Protein AF-A0A7Y1UE00-F1 (afdb_monomer_lite)

Foldseek 3Di:
DDDDPPDLQQLDAQLNVLQVVLCVQQNALAEGAAAFFFALVLFDPAQAAAPEAELPAQQAAPPVPPPPDDRGPDAQPCQVVVLVSLSRYQEYEDEADLAGRDVVVLSNLSSLHQYPYPPLVVAFPSFPSRAPSVLSVVLCVVCVVVVVDPDDDPVNDPVVVSRVSSRVSSVSSSQGRHLQNSLCSVCSSLVRNVWQAEEEEEDDPADDRSSLSPVLNVCVVNPLNYAYAPDPLFQALPDDSVVCCPGPPRVHRRGHPDYDDDHDNPPVLVCLQVVVGQAYEQEQCQLHGPCLVSNQVRDAQSRYEYEHRGSDAEDALQPPPPPDDPRPPRGDRDHHCNCPRSYRYYYNGYHPVHSVSSSVVVVVD

pLDDT: mean 85.4, std 16.92, range [26.95, 98.69]

Structure (mmCIF, N/CA/C/O backbone):
data_AF-A0A7Y1UE00-F1
#
_entry.id   AF-A0A7Y1UE00-F1
#
loop_
_atom_site.group_PDB
_atom_site.id
_atom_site.type_symbol
_atom_site.label_atom_id
_atom_site.label_alt_id
_atom_site.label_comp_id
_atom_site.label_asym_id
_atom_site.label_entity_id
_atom_site.label_seq_id
_atom_site.pdbx_PDB_ins_code
_atom_site.Cartn_x
_atom_site.Cartn_y
_atom_site.Cartn_z
_atom_site.occupancy
_atom_site.B_iso_or_equiv
_atom_site.auth_seq_id
_atom_site.auth_comp_id
_atom_site.auth_asym_id
_atom_site.auth_atom_id
_atom_site.pdbx_PDB_model_num
ATOM 1 N N . MET A 1 1 ? 17.204 -31.439 23.631 1.00 34.78 1 MET A N 1
ATOM 2 C CA . MET A 1 1 ? 17.170 -30.656 22.379 1.00 34.78 1 MET A CA 1
ATOM 3 C C . MET A 1 1 ? 15.890 -29.843 22.403 1.00 34.78 1 MET A C 1
ATOM 5 O O . MET A 1 1 ? 14.839 -30.316 22.003 1.00 34.78 1 MET A O 1
ATOM 9 N N . THR A 1 2 ? 15.954 -28.703 23.077 1.00 26.95 2 THR A N 1
ATOM 10 C CA . THR A 1 2 ? 14.817 -27.821 23.333 1.00 26.95 2 THR A CA 1
ATOM 11 C C . THR A 1 2 ? 14.526 -27.009 22.083 1.00 26.95 2 THR A C 1
ATOM 13 O O . THR A 1 2 ? 15.401 -26.287 21.609 1.00 26.95 2 THR A O 1
ATOM 16 N N . GLU A 1 3 ? 13.313 -27.166 21.556 1.00 29.73 3 GLU A N 1
ATOM 17 C CA . GLU A 1 3 ? 12.733 -26.302 20.534 1.00 29.73 3 GLU A CA 1
ATOM 18 C C . GLU A 1 3 ? 12.886 -24.837 20.939 1.00 29.73 3 GLU A C 1
ATOM 20 O O . GLU A 1 3 ? 12.359 -24.385 21.960 1.00 29.73 3 GLU A O 1
ATOM 25 N N . ASP A 1 4 ? 13.619 -24.107 20.108 1.00 28.33 4 ASP A N 1
ATOM 26 C CA . ASP A 1 4 ? 13.641 -22.658 20.085 1.00 28.33 4 ASP A CA 1
ATOM 27 C C . ASP A 1 4 ? 12.221 -22.158 19.779 1.00 28.33 4 ASP A C 1
ATOM 29 O O . ASP A 1 4 ? 11.744 -22.176 18.637 1.00 28.33 4 ASP A O 1
ATOM 33 N N . ARG A 1 5 ? 11.510 -21.770 20.844 1.00 28.72 5 ARG A N 1
ATOM 34 C CA . ARG A 1 5 ? 10.272 -20.994 20.793 1.00 28.72 5 ARG A CA 1
ATOM 35 C C . ARG A 1 5 ? 10.611 -19.626 20.204 1.00 28.72 5 ARG A C 1
ATOM 37 O O . ARG A 1 5 ? 10.787 -18.654 20.936 1.00 28.72 5 ARG A O 1
ATOM 44 N N . ARG A 1 6 ? 10.701 -19.569 18.874 1.00 35.28 6 ARG A N 1
ATOM 45 C CA . ARG A 1 6 ? 10.911 -18.342 18.105 1.00 35.28 6 ARG A CA 1
ATOM 46 C C . ARG A 1 6 ? 9.939 -17.260 18.576 1.00 35.28 6 ARG A C 1
ATOM 48 O O . ARG A 1 6 ? 8.722 -17.418 18.511 1.00 35.28 6 ARG A O 1
ATOM 55 N N . ASN A 1 7 ? 10.523 -16.172 19.063 1.00 32.88 7 ASN A N 1
ATOM 56 C CA . ASN A 1 7 ? 9.870 -14.933 19.453 1.00 32.88 7 ASN A CA 1
ATOM 57 C C . ASN A 1 7 ? 8.908 -14.444 18.337 1.00 32.88 7 ASN A C 1
ATOM 59 O O . ASN A 1 7 ? 9.383 -14.102 17.253 1.00 32.88 7 ASN A O 1
ATOM 63 N N . PRO A 1 8 ? 7.581 -14.381 18.560 1.00 31.61 8 PRO A N 1
ATOM 64 C CA . PRO A 1 8 ? 6.616 -13.957 17.543 1.00 31.61 8 PRO A CA 1
ATOM 65 C C . PRO A 1 8 ? 6.621 -12.446 17.237 1.00 31.61 8 PRO A C 1
ATOM 67 O O . PRO A 1 8 ? 5.800 -11.995 16.443 1.00 31.61 8 PRO A O 1
ATOM 70 N N . ALA A 1 9 ? 7.502 -11.652 17.858 1.00 41.25 9 ALA A N 1
ATOM 71 C CA . ALA A 1 9 ? 7.454 -10.188 17.808 1.00 41.25 9 ALA A CA 1
ATOM 72 C C . ALA A 1 9 ? 8.606 -9.515 17.032 1.00 41.25 9 ALA A C 1
ATOM 74 O O . ALA A 1 9 ? 8.795 -8.306 17.158 1.00 41.25 9 ALA A O 1
ATOM 75 N N . ALA A 1 10 ? 9.383 -10.248 16.227 1.00 54.88 10 ALA A N 1
ATOM 76 C CA . ALA A 1 10 ? 10.289 -9.599 15.279 1.00 54.88 10 ALA A CA 1
ATOM 77 C C . ALA A 1 10 ? 9.466 -9.088 14.092 1.00 54.88 10 ALA A C 1
ATOM 79 O O . ALA A 1 10 ? 8.896 -9.888 13.354 1.00 54.88 10 ALA A O 1
ATOM 80 N N . ILE A 1 11 ? 9.382 -7.766 13.928 1.00 59.41 11 ILE A N 1
ATOM 81 C CA . ILE A 1 11 ? 8.716 -7.128 12.788 1.00 59.41 11 ILE A CA 1
ATOM 82 C C . ILE A 1 11 ? 9.420 -7.605 11.514 1.00 59.41 11 ILE A C 1
ATOM 84 O O . ILE A 1 11 ? 10.584 -7.256 11.306 1.00 59.41 11 ILE A O 1
ATOM 88 N N . PRO A 1 12 ? 8.773 -8.434 10.678 1.00 58.88 12 PRO A N 1
ATOM 89 C CA . PRO A 1 12 ? 9.449 -9.012 9.537 1.00 58.88 12 PRO A CA 1
ATOM 90 C C . PRO A 1 12 ? 9.475 -7.993 8.399 1.00 58.88 12 PRO A C 1
ATOM 92 O O . PRO A 1 12 ? 8.434 -7.473 7.995 1.00 58.88 12 PRO A O 1
ATOM 95 N N . GLY A 1 13 ? 10.661 -7.755 7.845 1.00 72.88 13 GLY A N 1
ATOM 96 C CA . GLY A 1 13 ? 10.813 -7.097 6.552 1.00 72.88 13 GLY A CA 1
ATOM 97 C C . GLY A 1 13 ? 11.479 -5.716 6.578 1.00 72.88 13 GLY A C 1
ATOM 98 O O . GLY A 1 13 ? 11.987 -5.270 7.606 1.00 72.88 13 GLY A O 1
ATOM 99 N N . PRO A 1 14 ? 11.499 -5.043 5.419 1.00 81.88 14 PRO A N 1
ATOM 100 C CA . PRO A 1 14 ? 12.313 -3.850 5.161 1.00 81.88 14 PRO A CA 1
ATOM 101 C C . PRO A 1 14 ? 11.974 -2.639 6.037 1.00 81.88 14 PRO A C 1
ATOM 103 O O . PRO A 1 14 ? 12.835 -1.806 6.296 1.00 81.88 14 PRO A O 1
ATOM 106 N N . ALA A 1 15 ? 10.757 -2.577 6.583 1.00 89.00 15 ALA A N 1
ATOM 107 C CA . ALA A 1 15 ? 10.340 -1.490 7.461 1.00 89.00 15 ALA A CA 1
ATOM 108 C C . ALA A 1 15 ? 10.891 -1.589 8.899 1.00 89.00 15 ALA A C 1
ATOM 110 O O . ALA A 1 15 ? 10.632 -0.692 9.696 1.00 89.00 15 ALA A O 1
ATOM 111 N N . ALA A 1 16 ? 11.621 -2.647 9.272 1.00 90.06 16 ALA A N 1
ATOM 112 C CA . ALA A 1 16 ? 12.060 -2.863 10.655 1.00 90.06 16 ALA A CA 1
ATOM 113 C C . ALA A 1 16 ? 12.907 -1.703 11.215 1.00 90.06 16 ALA A C 1
ATOM 115 O O . ALA A 1 16 ? 12.646 -1.241 12.326 1.00 90.06 16 ALA A O 1
ATOM 116 N N . ALA A 1 17 ? 13.864 -1.189 10.432 1.00 89.88 17 ALA A N 1
ATOM 117 C CA . ALA A 1 17 ? 14.681 -0.038 10.825 1.00 89.88 17 ALA A CA 1
ATOM 118 C C . ALA A 1 17 ? 13.824 1.225 11.007 1.00 89.88 17 ALA A C 1
ATOM 120 O O . ALA A 1 17 ? 13.941 1.917 12.018 1.00 89.88 17 ALA A O 1
ATOM 121 N N . ALA A 1 18 ? 12.892 1.458 10.075 1.00 92.12 18 ALA A N 1
ATOM 122 C CA . ALA A 1 18 ? 11.954 2.569 10.153 1.00 92.12 18 ALA A CA 1
ATOM 123 C C . ALA A 1 18 ? 11.101 2.504 11.436 1.00 92.12 18 ALA A C 1
ATOM 125 O O . ALA A 1 18 ? 10.899 3.492 12.136 1.00 92.12 18 ALA A O 1
ATOM 126 N N . VAL A 1 19 ? 10.612 1.313 11.782 1.00 93.88 19 VAL A N 1
ATOM 127 C CA . VAL A 1 19 ? 9.820 1.126 12.998 1.00 93.88 19 VAL A CA 1
ATOM 128 C C . VAL A 1 19 ? 10.650 1.355 14.257 1.00 93.88 19 VAL A C 1
ATOM 130 O O . VAL A 1 19 ? 10.162 2.003 15.180 1.00 93.88 19 VAL A O 1
ATOM 133 N N . ALA A 1 20 ? 11.882 0.844 14.303 1.00 92.56 20 ALA A N 1
ATOM 134 C CA . ALA A 1 20 ? 12.759 1.013 15.457 1.00 92.56 20 ALA A CA 1
ATOM 135 C C . ALA A 1 20 ? 13.022 2.499 15.747 1.00 92.56 20 ALA A C 1
ATOM 137 O O . ALA A 1 20 ? 12.813 2.938 16.876 1.00 92.56 20 ALA A O 1
ATOM 138 N N . GLY A 1 21 ? 13.375 3.286 14.727 1.00 93.69 21 GLY A N 1
ATOM 139 C CA . GLY A 1 21 ? 13.643 4.713 14.917 1.00 93.69 21 GLY A CA 1
ATOM 140 C C . GLY A 1 21 ? 12.395 5.549 15.231 1.00 93.69 21 GLY A C 1
ATOM 141 O O . GLY A 1 21 ? 12.447 6.445 16.074 1.00 93.69 21 GLY A O 1
ATOM 142 N N . ILE A 1 22 ? 11.226 5.213 14.666 1.00 94.69 22 ILE A N 1
ATOM 143 C CA . ILE A 1 22 ? 9.958 5.841 15.089 1.00 94.69 22 ILE A CA 1
ATOM 144 C C . ILE A 1 22 ? 9.656 5.510 16.558 1.00 94.69 22 ILE A C 1
ATOM 146 O O . ILE A 1 22 ? 9.230 6.387 17.314 1.00 94.69 22 ILE A O 1
ATOM 150 N N . ALA A 1 23 ? 9.862 4.257 16.974 1.00 93.88 23 ALA A N 1
ATOM 151 C CA . ALA A 1 23 ? 9.603 3.811 18.339 1.00 93.88 23 ALA A CA 1
ATOM 152 C C . ALA A 1 23 ? 10.562 4.442 19.358 1.00 93.88 23 ALA A C 1
ATOM 154 O O . ALA A 1 23 ? 10.135 4.728 20.474 1.00 93.88 23 ALA A O 1
ATOM 155 N N . GLU A 1 24 ? 11.816 4.700 18.986 1.00 94.12 24 GLU A N 1
ATOM 156 C CA . GLU A 1 24 ? 12.778 5.425 19.823 1.00 94.12 24 GLU A CA 1
ATOM 157 C C . GLU A 1 24 ? 12.285 6.84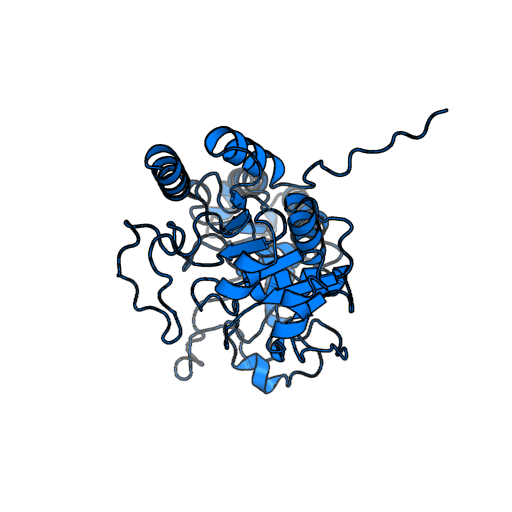2 20.146 1.00 94.12 24 GLU A C 1
ATOM 159 O O . GLU A 1 24 ? 12.358 7.288 21.289 1.00 94.12 24 GLU A O 1
ATOM 164 N N . ARG A 1 25 ? 11.697 7.525 19.159 1.00 92.94 25 ARG A N 1
ATOM 165 C CA . ARG A 1 25 ? 11.206 8.900 19.319 1.00 92.94 25 ARG A CA 1
ATOM 166 C C . ARG A 1 25 ? 9.847 8.998 19.996 1.00 92.94 25 ARG A C 1
ATOM 168 O O . ARG A 1 25 ? 9.631 9.844 20.860 1.00 92.94 25 ARG A O 1
ATOM 175 N N . LEU A 1 26 ? 8.897 8.167 19.572 1.00 91.62 26 LEU A N 1
ATOM 176 C CA . LEU A 1 26 ? 7.498 8.281 19.992 1.00 91.62 26 LEU A CA 1
ATOM 177 C C . LEU A 1 26 ? 7.106 7.285 21.081 1.00 91.62 26 LEU A C 1
ATOM 179 O O . LEU A 1 26 ? 6.020 7.419 21.645 1.00 91.62 26 LEU A O 1
ATOM 183 N N . GLY A 1 27 ? 7.949 6.300 21.379 1.00 90.81 27 GLY A N 1
ATOM 184 C CA . GLY A 1 27 ? 7.607 5.111 22.151 1.00 90.81 27 GLY A CA 1
ATOM 185 C C . GLY A 1 27 ? 7.009 3.992 21.279 1.00 90.81 27 GLY A C 1
ATOM 186 O O . GLY A 1 27 ? 6.440 4.250 20.211 1.00 90.81 27 GLY A O 1
ATOM 187 N N . PRO A 1 28 ? 7.095 2.727 21.730 1.00 90.38 28 PRO A N 1
ATOM 188 C CA . PRO A 1 28 ? 6.622 1.576 20.966 1.00 90.38 28 PRO A CA 1
ATOM 189 C C . PRO A 1 28 ? 5.096 1.574 20.803 1.00 90.38 28 PRO A C 1
ATOM 191 O O . PRO A 1 28 ? 4.351 2.032 21.670 1.00 90.38 28 PRO A O 1
ATOM 194 N N . GLY A 1 29 ? 4.614 1.021 19.685 1.00 87.56 29 GLY A N 1
ATOM 195 C CA . GLY A 1 29 ? 3.180 0.815 19.455 1.00 87.56 29 GLY A CA 1
ATOM 196 C C . GLY A 1 29 ? 2.376 2.103 19.251 1.00 87.56 29 GLY A C 1
ATOM 197 O O . GLY A 1 29 ? 1.162 2.111 19.463 1.00 87.56 29 GLY A O 1
ATOM 198 N N . VAL A 1 30 ? 3.029 3.214 18.896 1.00 89.75 30 VAL A N 1
ATOM 199 C CA . VAL A 1 30 ? 2.370 4.509 18.660 1.00 89.75 30 VAL A CA 1
ATOM 200 C C . VAL A 1 30 ? 2.020 4.698 17.193 1.00 89.75 30 VAL A C 1
ATOM 202 O O . VAL A 1 30 ? 0.843 4.873 16.866 1.00 89.75 30 VAL A O 1
ATOM 205 N N . LEU A 1 31 ? 3.039 4.646 16.338 1.00 93.81 31 LEU A N 1
ATOM 206 C CA . LEU A 1 31 ? 2.965 4.928 14.914 1.00 93.81 31 LEU A CA 1
ATOM 207 C C . LEU A 1 31 ? 3.794 3.889 14.155 1.00 93.81 31 LEU A C 1
ATOM 209 O O . LEU A 1 31 ? 4.938 3.632 14.518 1.00 93.81 31 LEU A O 1
ATOM 213 N N . PHE A 1 32 ? 3.223 3.334 13.094 1.00 95.88 32 PHE A N 1
ATOM 214 C CA . PHE A 1 32 ? 3.898 2.428 12.174 1.00 95.88 32 PHE A CA 1
ATOM 215 C C . PHE A 1 32 ? 3.773 2.947 10.733 1.00 95.88 32 PHE A C 1
ATOM 217 O O . PHE A 1 32 ? 2.716 3.473 10.361 1.00 95.88 32 PHE A O 1
ATOM 224 N N . PRO A 1 33 ? 4.820 2.811 9.903 1.00 95.56 33 PRO A N 1
ATOM 225 C CA . PRO A 1 33 ? 4.696 3.037 8.474 1.00 95.56 33 PRO A CA 1
ATOM 226 C C . PRO A 1 33 ? 3.838 1.932 7.849 1.00 95.56 33 PRO A C 1
ATOM 228 O O . PRO A 1 33 ? 3.901 0.777 8.261 1.00 95.56 33 PRO A O 1
ATOM 231 N N . LEU A 1 34 ? 3.038 2.264 6.840 1.00 95.50 34 LEU A N 1
ATOM 232 C CA . LEU A 1 34 ? 2.311 1.264 6.057 1.00 95.50 34 LEU A CA 1
ATOM 233 C C . LEU A 1 34 ? 2.301 1.651 4.588 1.00 95.50 34 LEU A C 1
ATOM 235 O O . LEU A 1 34 ? 1.727 2.672 4.225 1.00 95.50 34 LEU A O 1
ATOM 239 N N . SER A 1 35 ? 2.910 0.826 3.750 1.00 94.94 35 SER A N 1
ATOM 240 C CA . SER A 1 35 ? 3.034 1.112 2.325 1.00 94.94 35 SER A CA 1
ATOM 241 C C . SER A 1 35 ? 1.945 0.440 1.498 1.00 94.94 35 SER A C 1
ATOM 243 O O . SER A 1 35 ? 1.286 -0.506 1.938 1.00 94.94 35 SER A O 1
ATOM 245 N N . TYR A 1 36 ? 1.778 0.916 0.269 1.00 96.50 36 TYR A N 1
ATOM 246 C CA . TYR A 1 36 ? 1.103 0.150 -0.767 1.00 96.50 36 TYR A CA 1
ATOM 247 C C . TYR A 1 36 ? 1.805 -1.189 -1.008 1.00 96.50 36 TYR A C 1
ATOM 249 O O . TYR A 1 36 ? 2.976 -1.390 -0.684 1.00 96.50 36 TYR A O 1
ATOM 257 N N . ALA A 1 37 ? 1.052 -2.101 -1.604 1.00 97.19 37 ALA A N 1
ATOM 258 C CA . ALA A 1 37 ? 1.509 -3.405 -2.041 1.00 97.19 37 ALA A CA 1
ATOM 259 C C . ALA A 1 37 ? 0.719 -3.804 -3.294 1.00 97.19 37 ALA A C 1
ATOM 261 O O . ALA A 1 37 ? -0.226 -3.111 -3.670 1.00 97.19 37 ALA A O 1
ATOM 262 N N . VAL A 1 38 ? 1.091 -4.908 -3.934 1.00 97.94 38 VAL A N 1
ATOM 263 C CA . VAL A 1 38 ? 0.344 -5.478 -5.069 1.00 97.94 38 VAL A CA 1
ATOM 264 C C . VAL A 1 38 ? -0.066 -6.922 -4.786 1.00 97.94 38 VAL A C 1
ATOM 266 O O . VAL A 1 38 ? 0.611 -7.603 -4.016 1.00 97.94 38 VAL A O 1
ATOM 269 N N . PRO A 1 39 ? -1.175 -7.425 -5.350 1.00 98.38 39 PRO A N 1
ATOM 270 C CA . PRO A 1 39 ? -1.508 -8.841 -5.250 1.0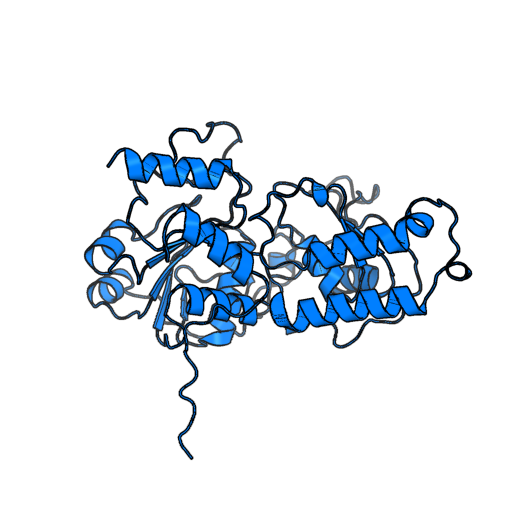0 98.38 39 PRO A CA 1
ATOM 271 C C . PRO A 1 39 ? -0.335 -9.710 -5.712 1.00 98.38 39 PRO A C 1
ATOM 273 O O . PRO A 1 39 ? 0.223 -9.482 -6.787 1.00 98.38 39 PRO A O 1
ATOM 276 N N . ARG A 1 40 ? 0.037 -10.721 -4.918 1.00 97.88 40 ARG A N 1
ATOM 277 C CA . ARG A 1 40 ? 1.184 -11.590 -5.229 1.00 97.88 40 ARG A CA 1
ATOM 278 C C . ARG A 1 40 ? 1.073 -12.245 -6.604 1.00 97.88 40 ARG A C 1
ATOM 280 O O . ARG A 1 40 ? 2.082 -12.401 -7.281 1.00 97.88 40 ARG A O 1
ATOM 287 N N . SER A 1 41 ? -0.145 -12.580 -7.023 1.00 97.12 41 SER A N 1
ATOM 288 C CA . SER A 1 41 ? -0.447 -13.196 -8.318 1.00 97.12 41 SER A CA 1
ATOM 289 C C . SER A 1 41 ? -0.116 -12.323 -9.534 1.00 97.12 41 SER A C 1
ATOM 291 O O . SER A 1 41 ? -0.102 -12.839 -10.645 1.00 97.12 41 SER A O 1
ATOM 293 N N . LEU A 1 42 ? 0.113 -11.017 -9.356 1.00 98.12 42 LEU A N 1
ATOM 294 C CA . LEU A 1 42 ? 0.488 -10.104 -10.442 1.00 98.12 42 LEU A CA 1
ATOM 295 C C . LEU A 1 42 ? 2.000 -9.955 -10.619 1.00 98.12 42 LEU A C 1
ATOM 297 O O . LEU A 1 42 ? 2.443 -9.364 -11.603 1.00 98.12 42 LEU A O 1
ATOM 301 N N . ILE A 1 43 ? 2.794 -10.443 -9.666 1.00 98.69 43 ILE A N 1
ATOM 302 C CA . ILE A 1 43 ? 4.246 -10.314 -9.718 1.00 98.69 43 ILE A CA 1
ATOM 303 C C . ILE A 1 43 ? 4.797 -11.418 -10.615 1.00 98.69 43 ILE A C 1
ATOM 305 O O . ILE A 1 43 ? 4.550 -12.598 -10.367 1.00 98.69 43 ILE A O 1
ATOM 309 N N . VAL A 1 44 ? 5.568 -11.048 -11.637 1.00 98.69 44 VAL A N 1
ATOM 310 C CA . VAL A 1 44 ? 6.178 -12.026 -12.545 1.00 98.69 44 VAL A CA 1
ATOM 311 C C . VAL A 1 44 ? 7.110 -12.978 -11.784 1.00 98.69 44 VAL A C 1
ATOM 313 O O . VAL A 1 44 ? 7.717 -12.622 -10.771 1.00 98.69 44 VAL A O 1
ATOM 316 N N . GLU A 1 45 ? 7.212 -14.219 -12.257 1.00 98.00 45 GLU A N 1
ATOM 317 C CA . GLU A 1 45 ? 8.029 -15.256 -11.606 1.00 98.00 45 GLU A CA 1
ATOM 318 C C . GLU A 1 45 ? 9.532 -15.043 -11.806 1.00 98.00 45 GLU A C 1
ATOM 320 O O . GLU A 1 45 ? 10.327 -15.358 -10.926 1.00 98.00 45 GLU A O 1
ATOM 325 N N . ALA A 1 46 ? 9.915 -14.467 -12.943 1.00 98.19 46 ALA A N 1
ATOM 326 C CA . ALA A 1 46 ? 11.285 -14.113 -13.277 1.00 98.19 46 ALA A CA 1
ATOM 327 C C . ALA A 1 46 ? 11.285 -12.843 -14.130 1.00 98.19 46 ALA A C 1
ATOM 329 O O . ALA A 1 46 ? 10.273 -12.503 -14.748 1.00 98.19 46 ALA A O 1
ATOM 330 N N . VAL A 1 47 ? 12.424 -12.149 -14.187 1.00 98.00 47 VAL A N 1
ATOM 331 C CA . VAL A 1 47 ? 12.561 -10.972 -15.049 1.00 98.00 47 VAL A CA 1
ATOM 332 C C . VAL A 1 47 ? 12.318 -11.407 -16.509 1.00 98.00 47 VAL A C 1
ATOM 334 O O . VAL A 1 47 ? 12.989 -12.339 -16.971 1.00 98.00 47 VAL A O 1
ATOM 337 N N . PRO A 1 48 ? 11.371 -10.789 -17.240 1.00 97.19 48 PRO A N 1
ATOM 338 C CA . PRO A 1 48 ? 11.068 -11.158 -18.624 1.00 97.19 48 PRO A CA 1
ATOM 339 C C . PRO A 1 48 ? 12.202 -10.808 -19.593 1.00 97.19 48 PRO A C 1
ATOM 341 O O . PRO A 1 48 ? 13.152 -10.109 -19.231 1.00 97.19 48 PRO A O 1
ATOM 344 N N . GLU A 1 49 ? 12.084 -11.271 -20.837 1.00 93.56 49 GLU A N 1
ATOM 345 C CA . GLU A 1 49 ? 12.942 -10.809 -21.929 1.00 93.56 49 GLU A CA 1
ATOM 346 C C . GLU A 1 49 ? 12.742 -9.306 -22.170 1.00 93.56 49 GLU A C 1
ATOM 348 O O . GLU A 1 49 ? 11.616 -8.801 -22.172 1.00 93.56 49 GLU A O 1
ATOM 353 N N . LYS A 1 50 ? 13.852 -8.587 -22.352 1.00 92.50 50 LYS A N 1
ATOM 354 C CA . LYS A 1 50 ? 13.876 -7.133 -22.505 1.00 92.50 50 LYS A CA 1
ATOM 355 C C . LYS A 1 50 ? 14.249 -6.775 -23.934 1.00 92.50 50 LYS A C 1
ATOM 357 O O . LYS A 1 50 ? 15.335 -7.109 -24.391 1.00 92.50 50 LYS A O 1
ATOM 362 N N . THR A 1 51 ? 13.360 -6.063 -24.615 1.00 89.75 51 THR A N 1
ATOM 363 C CA . THR A 1 51 ? 13.536 -5.624 -26.010 1.00 89.75 51 THR A CA 1
ATOM 364 C C . THR A 1 51 ? 13.690 -4.109 -26.127 1.00 89.75 51 THR A C 1
ATOM 366 O O . THR A 1 51 ? 13.974 -3.588 -27.205 1.00 89.75 51 THR A O 1
ATOM 369 N N . ARG A 1 52 ? 13.496 -3.374 -25.024 1.00 87.38 52 ARG A N 1
ATOM 370 C CA . ARG A 1 52 ? 13.530 -1.911 -24.971 1.00 87.38 52 ARG A CA 1
ATOM 371 C C . ARG A 1 52 ? 14.357 -1.433 -23.784 1.00 87.38 52 ARG A C 1
ATOM 373 O O . ARG A 1 52 ? 14.296 -1.998 -22.697 1.00 87.38 52 ARG A O 1
ATOM 380 N N . LEU A 1 53 ? 15.096 -0.341 -23.969 1.00 85.38 53 LEU A N 1
ATOM 381 C CA . LEU A 1 53 ? 15.827 0.289 -22.868 1.00 85.38 53 LEU A CA 1
ATOM 382 C C . LEU A 1 53 ? 14.864 0.962 -21.882 1.00 85.38 53 LEU A C 1
ATOM 384 O O . LEU A 1 53 ? 14.927 0.714 -20.683 1.00 85.38 53 LEU A O 1
ATOM 388 N N . LEU A 1 54 ? 13.943 1.787 -22.384 1.00 87.50 54 LEU A N 1
ATOM 389 C CA . LEU A 1 54 ? 13.054 2.601 -21.561 1.00 87.50 54 LEU A CA 1
ATOM 390 C C . LEU A 1 54 ? 11.590 2.404 -21.959 1.00 87.50 54 LEU A C 1
ATOM 392 O O . LEU A 1 54 ? 11.205 2.561 -23.122 1.00 87.50 54 LEU A O 1
ATOM 396 N N . ALA A 1 55 ? 10.743 2.145 -20.969 1.00 82.19 55 ALA A N 1
ATOM 397 C CA . ALA A 1 55 ? 9.304 2.213 -21.120 1.00 82.19 55 ALA A CA 1
ATOM 398 C C . ALA A 1 55 ? 8.919 3.682 -21.331 1.00 82.19 55 ALA A C 1
ATOM 400 O O . ALA A 1 55 ? 8.901 4.468 -20.384 1.00 82.19 55 ALA A O 1
ATOM 401 N N . GLY A 1 56 ? 8.591 4.064 -22.572 1.00 66.12 56 GLY A N 1
ATOM 402 C CA . GLY A 1 56 ? 8.101 5.415 -22.864 1.00 66.12 56 GLY A CA 1
ATOM 403 C C . GLY A 1 56 ? 6.958 5.804 -21.918 1.00 66.12 56 GLY A C 1
ATOM 404 O O . GLY A 1 56 ? 6.152 4.941 -21.560 1.00 66.12 56 GLY A O 1
ATOM 405 N N . ALA A 1 57 ? 6.906 7.074 -21.500 1.00 58.56 57 ALA A N 1
ATOM 406 C CA . ALA A 1 57 ? 6.059 7.564 -20.411 1.00 58.56 57 ALA A CA 1
ATOM 407 C C . ALA A 1 57 ? 4.613 7.032 -20.478 1.00 58.56 57 ALA A C 1
ATOM 409 O O . ALA A 1 57 ? 3.760 7.589 -21.169 1.00 58.56 57 ALA A O 1
ATOM 410 N N . ALA A 1 58 ? 4.316 5.975 -19.712 1.00 50.03 58 ALA A N 1
ATOM 411 C CA . ALA A 1 58 ? 3.015 5.296 -19.719 1.00 50.03 58 ALA A CA 1
ATOM 412 C C . ALA A 1 58 ? 1.849 6.203 -19.261 1.00 50.03 58 ALA A C 1
ATOM 414 O O . ALA A 1 58 ? 0.682 5.854 -19.418 1.00 50.03 58 ALA A O 1
ATOM 415 N N . GLY A 1 59 ? 2.168 7.383 -18.714 1.00 45.59 59 GLY A N 1
ATOM 416 C CA . GLY A 1 59 ? 1.220 8.419 -18.307 1.00 45.59 59 GLY A CA 1
ATOM 417 C C . GLY A 1 59 ? 1.223 9.701 -19.149 1.00 45.59 59 GLY A C 1
ATOM 418 O O . GLY A 1 59 ? 0.674 10.690 -18.670 1.00 45.59 59 GLY A O 1
ATOM 419 N N . ARG A 1 60 ? 1.858 9.748 -20.332 1.00 48.28 60 ARG A N 1
ATOM 420 C CA . ARG A 1 60 ? 1.632 10.859 -21.277 1.00 48.28 60 ARG A CA 1
ATOM 421 C C . ARG A 1 60 ? 0.351 10.601 -22.070 1.00 48.28 60 ARG A C 1
ATOM 423 O O . ARG A 1 60 ? 0.099 9.472 -22.485 1.00 48.28 60 ARG A O 1
ATOM 430 N N . ALA A 1 61 ? -0.422 11.671 -22.260 1.00 50.88 61 ALA A N 1
ATOM 431 C CA . ALA A 1 61 ? -1.637 11.680 -23.061 1.00 50.88 61 ALA A CA 1
ATOM 432 C C . ALA A 1 61 ? -1.378 11.085 -24.438 1.00 50.88 61 ALA A C 1
ATOM 434 O O . ALA A 1 61 ? -0.479 11.552 -25.133 1.00 50.88 61 ALA A O 1
ATOM 435 N N . ASP A 1 62 ? -2.189 10.108 -24.838 1.00 53.31 62 ASP A N 1
ATOM 436 C CA . ASP A 1 62 ? -2.395 9.865 -26.257 1.00 53.31 62 ASP A CA 1
ATOM 437 C C . ASP A 1 62 ? -3.193 11.063 -26.807 1.00 53.31 62 ASP A C 1
ATOM 439 O O . ASP A 1 62 ? -4.329 11.281 -26.363 1.00 53.31 62 ASP A O 1
ATOM 443 N N . PRO A 1 63 ? -2.628 11.869 -27.728 1.00 52.28 63 PRO A N 1
ATOM 444 C CA . PRO A 1 63 ? -3.338 12.991 -28.332 1.00 52.28 63 PRO A CA 1
ATOM 445 C C . PRO A 1 63 ? -4.646 12.558 -29.006 1.00 52.28 63 PRO A C 1
ATOM 447 O O . PRO A 1 63 ? -5.601 13.329 -29.017 1.00 52.28 63 PRO A O 1
ATOM 450 N N . ALA A 1 64 ? -4.728 11.313 -29.495 1.00 55.12 64 ALA A N 1
ATOM 451 C CA . ALA A 1 64 ? -5.938 10.755 -30.096 1.00 55.12 64 ALA A CA 1
ATOM 452 C C . ALA A 1 64 ? -7.057 10.473 -29.073 1.00 55.12 64 ALA A C 1
ATOM 454 O O . ALA A 1 64 ? -8.216 10.324 -29.453 1.00 55.12 64 ALA A O 1
ATOM 455 N N . ARG A 1 65 ? -6.735 10.424 -27.772 1.00 54.62 65 ARG A N 1
ATOM 456 C CA . ARG A 1 65 ? -7.685 10.192 -26.665 1.00 54.62 65 ARG A CA 1
ATOM 457 C C . ARG A 1 65 ? -7.976 11.470 -25.854 1.00 54.62 65 ARG A C 1
ATOM 459 O O . ARG A 1 65 ? -8.652 11.421 -24.824 1.00 54.62 65 ARG A O 1
ATOM 466 N N . ALA A 1 66 ? -7.496 12.632 -26.307 1.00 46.44 66 ALA A N 1
ATOM 467 C CA . ALA A 1 66 ? -7.689 13.925 -25.651 1.00 46.44 66 ALA A CA 1
ATOM 468 C C . ALA A 1 66 ? -9.130 14.451 -25.831 1.00 46.44 66 ALA A C 1
ATOM 470 O O . ALA A 1 66 ? -9.396 15.322 -26.649 1.00 46.44 66 ALA A O 1
ATOM 471 N N . GLY A 1 67 ? -10.084 13.917 -25.064 1.00 46.47 67 GLY A N 1
ATOM 472 C CA . GLY A 1 67 ? -11.476 14.394 -25.099 1.00 46.47 67 GLY A CA 1
ATOM 473 C C . GLY A 1 67 ? -12.426 13.761 -24.082 1.00 46.47 67 GLY A C 1
ATOM 474 O O . GLY A 1 67 ? -13.425 14.375 -23.719 1.00 46.47 67 GLY A O 1
ATOM 475 N N . ALA A 1 68 ? -12.101 12.585 -23.542 1.00 45.88 68 ALA A N 1
ATOM 476 C CA . ALA A 1 68 ? -12.887 11.926 -22.503 1.00 45.88 68 ALA A CA 1
ATOM 477 C C . ALA A 1 68 ? -11.959 11.535 -21.348 1.00 45.88 68 ALA A C 1
ATOM 479 O O . ALA A 1 68 ? -11.050 10.740 -21.535 1.00 45.88 68 ALA A O 1
ATOM 480 N N . GLN A 1 69 ? -12.142 12.155 -20.177 1.00 41.91 69 GLN A N 1
ATOM 481 C CA . GLN A 1 69 ? -11.523 11.766 -18.897 1.00 41.91 69 GLN A CA 1
ATOM 482 C C . GLN A 1 69 ? -10.081 11.213 -18.973 1.00 41.91 69 GLN A C 1
ATOM 484 O O . GLN A 1 69 ? -9.801 10.090 -18.583 1.00 41.91 69 GLN A O 1
ATOM 489 N N . GLY A 1 70 ? -9.155 12.085 -19.388 1.00 48.88 70 GLY A N 1
ATOM 490 C CA . GLY A 1 70 ? -7.725 11.995 -19.082 1.00 48.88 70 GLY A CA 1
ATOM 491 C C . GLY A 1 70 ? -6.917 10.989 -19.907 1.00 48.88 70 GLY A C 1
ATOM 492 O O . GLY A 1 70 ? -6.874 9.818 -19.578 1.00 48.88 70 GLY A O 1
ATOM 493 N N . ALA A 1 71 ? -6.206 11.483 -20.924 1.00 56.75 71 ALA A N 1
ATOM 494 C CA . ALA A 1 71 ? -4.748 11.399 -21.119 1.00 56.75 71 ALA A CA 1
ATOM 495 C C . ALA A 1 71 ? -3.927 10.151 -20.665 1.00 56.75 71 ALA A C 1
ATOM 497 O O . ALA A 1 71 ? -2.717 10.274 -20.472 1.00 56.75 71 ALA A O 1
ATOM 498 N N . TYR A 1 72 ? -4.500 8.963 -20.493 1.00 67.31 72 TYR A N 1
ATOM 499 C CA . TYR A 1 72 ? -3.738 7.732 -20.263 1.00 67.31 72 TYR A CA 1
ATOM 500 C C . TYR A 1 72 ? -3.456 7.025 -21.591 1.00 67.31 72 TYR A C 1
ATOM 502 O O . TYR A 1 72 ? -4.332 6.928 -22.452 1.00 67.31 72 TYR A O 1
ATOM 510 N N . ARG A 1 73 ? -2.231 6.505 -21.751 1.00 80.19 73 ARG A N 1
ATOM 511 C CA . ARG A 1 73 ? -1.841 5.710 -22.927 1.00 80.19 73 ARG A CA 1
ATOM 512 C C . ARG A 1 73 ? -2.670 4.430 -23.049 1.00 80.19 73 ARG A C 1
ATOM 514 O O . ARG A 1 73 ? -3.043 4.052 -24.150 1.00 80.19 73 ARG A O 1
ATOM 521 N N . PHE A 1 74 ? -2.956 3.790 -21.919 1.00 87.44 74 PHE A N 1
ATOM 522 C CA . PHE A 1 74 ? -3.769 2.580 -21.828 1.00 87.44 74 PHE A CA 1
ATOM 523 C C . PHE A 1 74 ? -5.125 2.931 -21.218 1.00 87.44 74 PHE A C 1
ATOM 525 O O . PHE A 1 74 ? -5.199 3.716 -20.273 1.00 87.44 74 PHE A O 1
ATOM 532 N N . GLY A 1 75 ? -6.189 2.387 -21.790 1.00 88.12 75 GLY A N 1
ATOM 533 C CA . GLY A 1 75 ? -7.575 2.603 -21.414 1.00 88.12 75 GLY A CA 1
ATOM 534 C C . GLY A 1 75 ? -8.164 1.420 -20.642 1.00 88.12 75 GLY A C 1
ATOM 535 O O . GLY A 1 75 ? -7.465 0.450 -20.335 1.00 88.12 75 GLY A O 1
ATOM 536 N N . PRO A 1 76 ? -9.465 1.488 -20.322 1.00 88.75 76 PRO A N 1
ATOM 537 C CA . PRO A 1 76 ? -10.194 0.397 -19.683 1.00 88.75 76 PRO A CA 1
ATOM 538 C C . PRO A 1 76 ? -10.005 -0.942 -20.412 1.00 88.75 76 PRO A C 1
ATOM 540 O O . PRO A 1 76 ? -10.170 -1.011 -21.626 1.00 88.75 76 PRO A O 1
ATOM 543 N N . GLY A 1 77 ? -9.668 -2.003 -19.674 1.00 89.75 77 GLY A N 1
ATOM 544 C CA . GLY A 1 77 ? -9.454 -3.347 -20.231 1.00 89.75 77 GLY A CA 1
ATOM 545 C C . GLY A 1 77 ? -8.072 -3.600 -20.853 1.00 89.75 77 GLY A C 1
ATOM 546 O O . GLY A 1 77 ? -7.763 -4.741 -21.169 1.00 89.75 77 GLY A O 1
ATOM 547 N N . GLU A 1 78 ? -7.203 -2.590 -20.972 1.00 93.69 78 GLU A N 1
ATOM 548 C CA . GLU A 1 78 ? -5.863 -2.725 -21.576 1.00 93.69 78 GLU A CA 1
ATOM 549 C C . GLU A 1 78 ? -4.755 -3.043 -20.540 1.00 93.69 78 GLU A C 1
ATOM 551 O O . GLU A 1 78 ? -3.588 -2.708 -20.753 1.00 93.69 78 GLU A O 1
ATOM 556 N N . GLN A 1 79 ? -5.093 -3.673 -19.404 1.00 94.44 79 GLN A N 1
ATOM 557 C CA . GLN A 1 79 ? -4.146 -3.930 -18.303 1.00 94.44 79 GLN A CA 1
ATOM 558 C C . GLN A 1 79 ? -2.966 -4.810 -18.738 1.00 94.44 79 GLN A C 1
ATOM 560 O O . GLN A 1 79 ? -1.816 -4.497 -18.436 1.00 94.44 79 GLN A O 1
ATOM 565 N N . ASP A 1 80 ? -3.222 -5.876 -19.495 1.00 96.00 80 ASP A N 1
ATOM 566 C CA . ASP A 1 80 ? -2.159 -6.785 -19.937 1.00 96.00 80 ASP A CA 1
ATOM 567 C C . ASP A 1 80 ? -1.181 -6.090 -20.890 1.00 96.00 80 ASP A C 1
ATOM 569 O O . ASP A 1 80 ? 0.027 -6.318 -20.830 1.00 96.00 80 ASP A O 1
ATOM 573 N N . ALA A 1 81 ? -1.680 -5.186 -21.740 1.00 95.06 81 ALA A N 1
ATOM 574 C CA . ALA A 1 81 ? -0.839 -4.365 -22.606 1.00 95.06 81 ALA A CA 1
ATOM 575 C C . ALA A 1 81 ? -0.011 -3.352 -21.797 1.00 95.06 81 ALA A C 1
ATOM 577 O O . ALA A 1 81 ? 1.158 -3.118 -22.112 1.00 95.06 81 ALA A O 1
ATOM 578 N N . TYR A 1 82 ? -0.590 -2.788 -20.733 1.00 95.12 82 TYR A N 1
ATOM 579 C CA . TYR A 1 82 ? 0.116 -1.916 -19.795 1.00 95.12 82 TYR A CA 1
ATOM 580 C C . TYR A 1 82 ? 1.251 -2.646 -19.066 1.00 95.12 82 TYR A C 1
ATOM 582 O O . TYR A 1 82 ? 2.364 -2.130 -18.995 1.00 95.12 82 TYR A O 1
ATOM 590 N N . TYR A 1 83 ? 1.011 -3.867 -18.587 1.00 97.44 83 TYR A N 1
ATOM 591 C CA . TYR A 1 83 ? 2.046 -4.682 -17.950 1.00 97.44 83 TYR A CA 1
ATOM 592 C C . TYR A 1 83 ? 3.121 -5.110 -18.936 1.00 97.44 83 TYR A C 1
ATOM 594 O O . TYR A 1 83 ? 4.304 -4.913 -18.662 1.00 97.44 83 TYR A O 1
ATOM 602 N N . ARG A 1 84 ? 2.732 -5.592 -20.122 1.00 96.44 84 ARG A N 1
ATOM 603 C CA . ARG A 1 84 ? 3.675 -5.965 -21.183 1.00 96.44 84 ARG A CA 1
ATOM 604 C C . ARG A 1 84 ? 4.603 -4.810 -21.560 1.00 96.44 84 ARG A C 1
ATOM 606 O O . ARG A 1 84 ? 5.791 -5.015 -21.785 1.00 96.44 84 ARG A O 1
ATOM 613 N N . HIS A 1 85 ? 4.089 -3.579 -21.559 1.00 93.94 85 HIS A N 1
ATOM 614 C CA . HIS A 1 85 ? 4.895 -2.386 -21.817 1.00 93.94 85 HIS A CA 1
ATOM 615 C C . HIS A 1 85 ? 6.055 -2.210 -20.830 1.00 93.94 85 HIS A C 1
ATOM 617 O O . HIS A 1 85 ? 7.137 -1.793 -21.248 1.00 93.94 85 HIS A O 1
ATOM 623 N N . TYR A 1 86 ? 5.856 -2.556 -19.556 1.00 97.25 86 TYR A N 1
ATOM 624 C CA . TYR A 1 86 ? 6.945 -2.628 -18.583 1.00 97.25 86 TYR A CA 1
ATOM 625 C C . TYR A 1 86 ? 7.798 -3.876 -18.782 1.00 97.25 86 TYR A C 1
ATOM 627 O O . TYR A 1 86 ? 9.012 -3.758 -18.882 1.00 97.25 86 TYR A O 1
ATOM 635 N N . GLN A 1 87 ? 7.181 -5.050 -18.925 1.00 97.62 87 GLN A N 1
ATOM 636 C CA . GLN A 1 87 ? 7.895 -6.324 -19.062 1.00 97.62 87 GLN A CA 1
ATOM 637 C C . GLN A 1 87 ? 8.941 -6.299 -20.182 1.00 97.62 87 GLN A C 1
ATOM 639 O O . GLN A 1 87 ? 10.037 -6.798 -19.964 1.00 97.62 87 GLN A O 1
ATOM 644 N N . GLU A 1 88 ? 8.654 -5.645 -21.309 1.00 95.19 88 GLU A N 1
ATOM 645 C CA . GLU A 1 88 ? 9.566 -5.510 -22.453 1.00 95.19 88 GLU A CA 1
ATOM 646 C C . GLU A 1 88 ? 10.682 -4.461 -22.263 1.00 95.19 88 GLU A C 1
ATOM 648 O O . GLU A 1 88 ? 11.573 -4.362 -23.105 1.00 95.19 88 GLU A O 1
ATOM 653 N N . SER A 1 89 ? 10.656 -3.666 -21.189 1.00 93.44 89 SER A N 1
ATOM 654 C CA . SER A 1 89 ? 11.588 -2.554 -20.956 1.00 93.44 89 SER A CA 1
ATOM 655 C C . SER A 1 89 ? 12.545 -2.823 -19.788 1.00 93.44 89 SER A C 1
ATOM 657 O O . SER A 1 89 ? 12.145 -3.388 -18.769 1.00 93.44 89 SER A O 1
ATOM 659 N N . TRP A 1 90 ? 13.807 -2.399 -19.901 1.00 93.06 90 TRP A N 1
ATOM 660 C CA . TRP A 1 90 ? 14.769 -2.440 -18.789 1.00 93.06 90 TRP A CA 1
ATOM 661 C C . TRP A 1 90 ? 14.414 -1.439 -17.695 1.00 93.06 90 TRP A C 1
ATOM 663 O O . TRP A 1 90 ? 14.343 -1.794 -16.518 1.00 93.06 90 TRP A O 1
ATOM 673 N N . PHE A 1 91 ? 14.138 -0.203 -18.102 1.00 93.69 91 PHE A N 1
ATOM 674 C CA . PHE A 1 91 ? 13.828 0.903 -17.216 1.00 93.69 91 PHE A CA 1
ATOM 675 C C . PHE A 1 91 ? 12.416 1.440 -17.427 1.00 93.69 91 PHE A C 1
ATOM 677 O O . PHE A 1 91 ? 11.852 1.357 -18.519 1.00 93.69 91 PHE A O 1
ATOM 684 N N . ALA A 1 92 ? 11.866 2.080 -16.399 1.00 93.75 92 ALA A N 1
ATOM 685 C CA . ALA A 1 92 ? 10.650 2.874 -16.512 1.00 93.75 92 ALA A CA 1
ATOM 686 C C . ALA A 1 92 ? 10.685 4.091 -15.586 1.00 93.75 92 ALA A C 1
ATOM 688 O O . ALA A 1 92 ? 11.052 3.991 -14.417 1.00 93.75 92 ALA A O 1
ATOM 689 N N . GLU A 1 93 ? 10.255 5.244 -16.093 1.00 90.62 93 GLU A N 1
ATOM 690 C CA . GLU A 1 93 ? 10.207 6.473 -15.303 1.00 90.62 93 GLU A CA 1
ATOM 691 C C . GLU A 1 93 ? 9.094 6.439 -14.254 1.00 90.62 93 GLU A C 1
ATOM 693 O O . GLU A 1 93 ? 7.935 6.092 -14.522 1.00 90.62 93 GLU A O 1
ATOM 698 N N . THR A 1 94 ? 9.423 6.915 -13.060 1.00 92.81 94 THR A N 1
ATOM 699 C CA . THR A 1 94 ? 8.448 7.185 -12.015 1.00 92.81 94 THR A CA 1
ATOM 700 C C . THR A 1 94 ? 8.887 8.359 -11.146 1.00 92.81 94 THR A C 1
ATOM 702 O O . THR A 1 94 ? 10.037 8.788 -11.159 1.00 92.81 94 THR A O 1
ATOM 705 N N . CYS A 1 95 ? 7.944 8.939 -10.420 1.00 91.12 95 CYS A N 1
ATOM 706 C CA . CYS A 1 95 ? 8.201 10.074 -9.548 1.00 91.12 95 CYS A CA 1
ATOM 707 C C . CYS A 1 95 ? 7.090 10.202 -8.514 1.00 91.12 95 CYS A C 1
ATOM 709 O O . CYS A 1 95 ? 6.014 9.613 -8.664 1.00 91.12 95 CYS A O 1
ATOM 711 N N . ARG A 1 96 ? 7.336 11.042 -7.510 1.00 89.94 96 ARG A N 1
ATOM 712 C CA . ARG A 1 96 ? 6.304 11.519 -6.593 1.00 89.94 96 ARG A CA 1
ATOM 713 C C . ARG A 1 96 ? 5.133 12.135 -7.376 1.00 89.94 96 ARG A C 1
ATOM 715 O O . ARG A 1 96 ? 5.335 12.886 -8.334 1.00 89.94 96 ARG A O 1
ATOM 722 N N . LYS A 1 97 ? 3.898 11.842 -6.958 1.00 87.62 97 LYS A N 1
ATOM 723 C CA . LYS A 1 97 ? 2.663 12.455 -7.485 1.00 87.62 97 LYS A CA 1
ATOM 724 C C . LYS A 1 97 ? 1.955 13.254 -6.394 1.00 87.62 97 LYS A C 1
ATOM 726 O O . LYS A 1 97 ? 2.505 14.239 -5.911 1.00 87.62 97 LYS A O 1
ATOM 731 N N . GLY A 1 98 ? 0.734 12.859 -6.022 1.00 81.62 98 GLY A N 1
ATOM 732 C CA . GLY A 1 98 ? 0.061 13.403 -4.841 1.00 81.62 98 GLY A CA 1
ATOM 733 C C . GLY A 1 98 ? 0.873 13.125 -3.576 1.00 81.62 98 GLY A C 1
ATOM 734 O O . GLY A 1 98 ? 1.030 14.020 -2.746 1.00 81.62 98 GLY A O 1
ATOM 735 N N . GLY A 1 99 ? 1.454 11.926 -3.525 1.00 89.12 99 GLY A N 1
ATOM 736 C CA . GLY A 1 99 ? 2.348 11.418 -2.498 1.00 89.12 99 GLY A CA 1
ATOM 737 C C . GLY A 1 99 ? 3.598 10.738 -3.076 1.00 89.12 99 GLY A C 1
ATOM 738 O O . GLY A 1 99 ? 3.771 10.672 -4.299 1.00 89.12 99 GLY A O 1
ATOM 739 N N . TRP A 1 100 ? 4.478 10.268 -2.196 1.00 93.81 100 TRP A N 1
ATOM 740 C CA . TRP A 1 100 ? 5.673 9.476 -2.505 1.00 93.81 100 TRP A CA 1
ATOM 741 C C . TRP A 1 100 ? 5.350 8.014 -2.790 1.00 93.81 100 TRP A C 1
ATOM 743 O O . TRP A 1 100 ? 5.970 7.422 -3.663 1.00 93.81 100 TRP A O 1
ATOM 753 N N . ASP A 1 101 ? 4.372 7.439 -2.090 1.00 94.62 101 ASP A N 1
ATOM 754 C CA . ASP A 1 101 ? 3.953 6.054 -2.305 1.00 94.62 101 ASP A CA 1
ATOM 755 C C . ASP A 1 101 ? 2.893 5.994 -3.405 1.00 94.62 101 ASP A C 1
ATOM 757 O O . ASP A 1 101 ? 1.703 6.221 -3.174 1.00 94.62 101 ASP A O 1
ATOM 761 N N . CYS A 1 102 ? 3.352 5.770 -4.637 1.00 93.19 102 CYS A N 1
ATOM 762 C CA . CYS A 1 102 ? 2.511 5.617 -5.819 1.00 93.19 102 CYS A CA 1
ATOM 763 C C . CYS A 1 102 ? 2.481 4.161 -6.296 1.00 93.19 102 CYS A C 1
ATOM 765 O O . CYS A 1 102 ? 3.523 3.530 -6.462 1.00 93.19 102 CYS A O 1
ATOM 767 N N . LEU A 1 103 ? 1.292 3.676 -6.674 1.00 95.19 103 LEU A N 1
ATOM 768 C CA . LEU A 1 103 ? 1.105 2.317 -7.205 1.00 95.19 103 LEU A CA 1
ATOM 769 C C . LEU A 1 103 ? 2.013 2.011 -8.412 1.00 95.19 103 LEU A C 1
ATOM 771 O O . LEU A 1 103 ? 2.492 0.892 -8.554 1.00 95.19 103 LEU A O 1
ATOM 775 N N . ARG A 1 104 ? 2.347 3.026 -9.219 1.00 95.06 104 ARG A N 1
ATOM 776 C CA . ARG A 1 104 ? 3.252 2.892 -10.370 1.00 95.06 104 ARG A CA 1
ATOM 777 C C . ARG A 1 104 ? 4.625 2.321 -10.015 1.00 95.06 104 ARG A C 1
ATOM 779 O O . ARG A 1 104 ? 5.191 1.600 -10.826 1.00 95.06 104 ARG A O 1
ATOM 786 N N . HIS A 1 105 ? 5.185 2.645 -8.846 1.00 96.81 105 HIS A N 1
ATOM 787 C CA . HIS A 1 105 ? 6.484 2.090 -8.443 1.00 96.81 105 HIS A CA 1
ATOM 788 C C . HIS A 1 105 ? 6.411 0.562 -8.382 1.00 96.81 105 HIS A C 1
ATOM 790 O O . HIS A 1 105 ? 7.276 -0.125 -8.918 1.00 96.81 105 HIS A O 1
ATOM 796 N N . LEU A 1 106 ? 5.333 0.051 -7.788 1.00 98.00 106 LEU A N 1
ATOM 797 C CA . LEU A 1 106 ? 5.071 -1.376 -7.665 1.00 98.00 106 LEU A CA 1
ATOM 798 C C . LEU A 1 106 ? 4.740 -1.997 -9.019 1.00 98.00 106 LEU A C 1
ATOM 800 O O . LEU A 1 106 ? 5.263 -3.057 -9.325 1.00 98.00 106 LEU A O 1
ATOM 804 N N . GLU A 1 107 ? 3.947 -1.326 -9.856 1.00 98.19 107 GLU A N 1
ATOM 805 C CA . GLU A 1 107 ? 3.612 -1.814 -11.201 1.00 98.19 107 GLU A CA 1
ATOM 806 C C . GLU A 1 107 ? 4.848 -1.974 -12.095 1.00 98.19 107 GLU A C 1
ATOM 808 O O . GLU A 1 107 ? 4.907 -2.897 -12.904 1.00 98.19 107 GLU A O 1
ATOM 813 N N . ILE A 1 108 ? 5.854 -1.114 -11.927 1.00 98.19 108 ILE A N 1
ATOM 814 C CA . ILE A 1 108 ? 7.150 -1.237 -12.600 1.00 98.19 108 ILE A CA 1
ATOM 815 C C . ILE A 1 108 ? 7.926 -2.439 -12.039 1.00 98.19 108 ILE A C 1
ATOM 817 O O . ILE A 1 108 ? 8.291 -3.348 -12.789 1.00 98.19 108 ILE A O 1
ATOM 821 N N . MET A 1 109 ? 8.141 -2.481 -10.720 1.00 98.31 109 MET A N 1
ATOM 822 C CA . MET A 1 109 ? 8.967 -3.518 -10.087 1.00 98.31 109 MET A CA 1
ATOM 823 C C . MET A 1 109 ? 8.356 -4.921 -10.214 1.00 98.31 109 MET A C 1
ATOM 825 O O . MET A 1 109 ? 9.072 -5.879 -10.498 1.00 98.31 109 MET A O 1
ATOM 829 N N . MET A 1 110 ? 7.030 -5.054 -10.093 1.00 98.44 110 MET A N 1
ATOM 830 C CA . MET A 1 110 ? 6.332 -6.342 -10.199 1.00 98.44 110 MET A CA 1
ATOM 831 C C . MET A 1 110 ? 6.410 -6.960 -11.597 1.00 98.44 110 MET A C 1
ATOM 833 O O . MET A 1 110 ? 6.210 -8.160 -11.741 1.00 98.44 110 MET A O 1
ATOM 837 N N . ASN A 1 111 ? 6.706 -6.149 -12.616 1.00 98.69 111 ASN A N 1
ATOM 838 C CA . ASN A 1 111 ? 6.911 -6.575 -13.998 1.00 98.69 111 ASN A CA 1
ATOM 839 C C . ASN A 1 111 ? 8.403 -6.783 -14.332 1.00 98.69 111 ASN A C 1
ATOM 841 O O . ASN A 1 111 ? 8.784 -6.813 -15.504 1.00 98.69 111 ASN A O 1
ATOM 845 N N . GLY A 1 112 ? 9.269 -6.888 -13.315 1.00 98.12 112 GLY A N 1
ATOM 846 C CA . GLY A 1 112 ? 10.709 -7.105 -13.479 1.00 98.12 112 GLY A CA 1
ATOM 847 C C . GLY A 1 112 ? 11.405 -5.944 -14.188 1.00 98.12 112 GLY A C 1
ATOM 848 O O . GLY A 1 112 ? 12.262 -6.168 -15.038 1.00 98.12 112 GLY A O 1
ATOM 849 N N . THR A 1 113 ? 10.965 -4.711 -13.941 1.00 97.69 113 THR A N 1
ATOM 850 C CA . THR A 1 113 ? 11.501 -3.494 -14.570 1.00 97.69 113 THR A CA 1
ATOM 851 C C . THR A 1 113 ? 12.140 -2.608 -13.510 1.00 97.69 113 THR A C 1
ATOM 853 O O . THR A 1 113 ? 11.634 -2.517 -12.392 1.00 97.69 113 THR A O 1
ATOM 856 N N . ILE A 1 114 ? 13.239 -1.939 -13.854 1.00 96.69 114 ILE A N 1
ATOM 857 C CA . ILE A 1 114 ? 13.967 -1.059 -12.939 1.00 96.69 114 ILE A CA 1
ATOM 858 C C . ILE A 1 114 ? 13.314 0.335 -12.950 1.00 96.69 114 ILE A C 1
ATOM 860 O O . ILE A 1 114 ? 13.268 0.989 -13.998 1.00 96.69 114 ILE A O 1
ATOM 864 N N . PRO A 1 115 ? 12.800 0.841 -11.816 1.00 95.44 115 PRO A N 1
ATOM 865 C CA . PRO A 1 115 ? 12.220 2.173 -11.777 1.00 95.44 115 PRO A CA 1
ATOM 866 C C . PRO A 1 115 ? 13.312 3.249 -11.729 1.00 95.44 115 PRO A C 1
ATOM 868 O O . PRO A 1 115 ? 14.140 3.280 -10.822 1.00 95.44 115 PRO A O 1
ATOM 871 N N . ILE A 1 116 ? 13.249 4.203 -12.657 1.00 91.56 116 ILE A N 1
ATOM 872 C CA . ILE A 1 116 ? 13.994 5.462 -12.573 1.00 91.56 116 ILE A CA 1
ATOM 873 C C . ILE A 1 116 ? 13.150 6.419 -11.738 1.00 91.56 116 ILE A C 1
ATOM 875 O O . ILE A 1 116 ? 12.209 7.039 -12.239 1.00 91.56 116 ILE A O 1
ATOM 879 N N . PHE A 1 117 ? 13.448 6.491 -10.442 1.00 92.50 117 PHE A N 1
ATOM 880 C CA . PHE A 1 117 ? 12.692 7.302 -9.494 1.00 92.50 117 PHE A CA 1
ATOM 881 C C . PHE A 1 117 ? 13.302 8.705 -9.382 1.00 92.50 117 PHE A C 1
ATOM 883 O O . PHE A 1 117 ? 14.286 8.925 -8.672 1.00 92.50 117 PHE A O 1
ATOM 890 N N . ALA A 1 118 ? 12.700 9.668 -10.080 1.00 89.19 118 ALA A N 1
ATOM 891 C CA . ALA A 1 118 ? 13.121 11.064 -10.017 1.00 89.19 118 ALA A CA 1
ATOM 892 C C . ALA A 1 118 ? 12.863 11.664 -8.620 1.00 89.19 118 ALA A C 1
ATOM 894 O O . ALA A 1 118 ? 11.725 11.630 -8.137 1.00 89.19 118 ALA A O 1
ATOM 895 N N . GLY A 1 119 ? 13.914 12.220 -8.005 1.00 90.69 119 GLY A N 1
ATOM 896 C CA . GLY A 1 119 ? 13.871 12.889 -6.700 1.00 90.69 119 GLY A CA 1
ATOM 897 C C . GLY A 1 119 ? 13.767 11.957 -5.490 1.00 90.69 119 GLY A C 1
ATOM 898 O O . GLY A 1 119 ? 13.360 12.408 -4.428 1.00 90.69 119 GLY A O 1
ATOM 899 N N . LEU A 1 120 ? 14.071 10.658 -5.619 1.00 94.81 120 LEU A N 1
ATOM 900 C CA . LEU A 1 120 ? 13.977 9.709 -4.496 1.00 94.81 120 LEU A CA 1
ATOM 901 C C . LEU A 1 120 ? 14.837 10.112 -3.282 1.00 94.81 120 LEU A C 1
ATOM 903 O O . LEU A 1 120 ? 14.466 9.813 -2.153 1.00 94.81 120 LEU A O 1
ATOM 907 N N . GLU A 1 121 ? 15.947 10.809 -3.505 1.00 93.50 121 GLU A N 1
ATOM 908 C CA . GLU A 1 121 ? 16.828 11.387 -2.484 1.00 93.50 121 GLU A CA 1
ATOM 909 C C . GLU A 1 121 ? 16.126 12.397 -1.565 1.00 93.50 121 GLU A C 1
ATOM 911 O O . GLU A 1 121 ? 16.500 12.518 -0.403 1.00 93.50 121 GLU A O 1
ATOM 916 N N . ASP A 1 122 ? 15.076 13.064 -2.053 1.00 94.06 122 ASP A N 1
ATOM 917 C C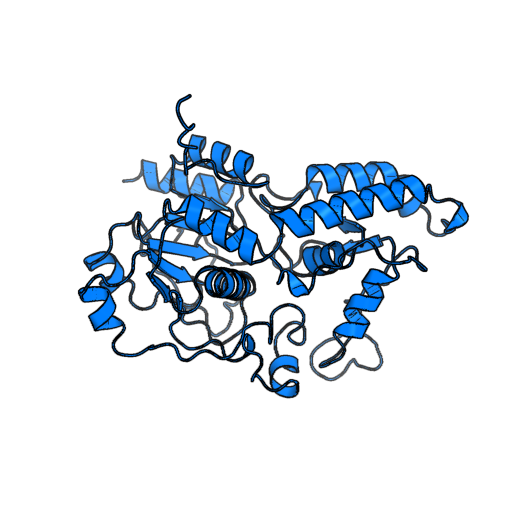A . ASP A 1 122 ? 14.281 14.019 -1.275 1.00 94.06 122 ASP A CA 1
ATOM 918 C C . ASP A 1 122 ? 13.120 13.335 -0.524 1.00 94.06 122 ASP A C 1
ATOM 920 O O . ASP A 1 122 ? 12.307 13.998 0.132 1.00 94.06 122 ASP A O 1
ATOM 924 N N . CYS A 1 123 ? 12.985 12.008 -0.645 1.00 93.88 123 CYS A N 1
ATOM 925 C CA . CYS A 1 123 ? 11.946 11.252 0.043 1.00 93.88 123 CYS A CA 1
ATOM 926 C C . CYS A 1 123 ? 12.201 11.265 1.560 1.00 93.88 123 CYS A C 1
ATOM 928 O O . CYS A 1 123 ? 13.296 10.901 1.992 1.00 93.88 123 CYS A O 1
ATOM 930 N N . PRO A 1 124 ? 11.206 11.629 2.395 1.00 92.69 124 PRO A N 1
ATOM 931 C CA . PRO A 1 124 ? 11.375 11.631 3.841 1.00 92.69 124 PRO A CA 1
ATOM 932 C C . PRO A 1 124 ? 11.817 10.269 4.379 1.00 92.69 124 PRO A C 1
ATOM 934 O O . PRO A 1 124 ? 11.312 9.227 3.956 1.00 92.69 124 PRO A O 1
ATOM 937 N N . GLU A 1 125 ? 12.697 10.289 5.378 1.00 90.38 125 GLU A N 1
ATOM 938 C CA . GLU A 1 125 ? 13.354 9.103 5.941 1.00 90.38 125 GLU A CA 1
ATOM 939 C C . GLU A 1 125 ? 12.383 7.969 6.302 1.00 90.38 125 GLU A C 1
ATOM 941 O O . GLU A 1 125 ? 12.650 6.811 5.992 1.00 90.38 125 GLU A O 1
ATOM 946 N N . TRP A 1 126 ? 11.214 8.281 6.860 1.00 92.81 126 TRP A N 1
ATOM 947 C CA . TRP A 1 126 ? 10.235 7.283 7.315 1.00 92.81 126 TRP A CA 1
ATOM 948 C C . TRP A 1 126 ? 9.123 6.987 6.290 1.00 92.81 126 TRP A C 1
ATOM 950 O O . TRP A 1 126 ? 8.199 6.221 6.566 1.00 92.81 126 TRP A O 1
ATOM 960 N N . THR A 1 127 ? 9.191 7.590 5.102 1.00 93.62 127 THR A N 1
ATOM 961 C CA . THR A 1 127 ? 8.259 7.373 3.985 1.00 93.62 127 THR A CA 1
ATOM 962 C C . THR A 1 127 ? 8.828 6.347 3.006 1.00 93.62 127 THR A C 1
ATOM 964 O O . THR A 1 127 ? 10.036 6.272 2.822 1.00 93.62 127 THR A O 1
ATOM 967 N N . LEU A 1 128 ? 7.971 5.532 2.373 1.00 94.69 128 LEU A N 1
ATOM 968 C CA . LEU A 1 128 ? 8.403 4.362 1.587 1.00 94.69 128 LEU A CA 1
ATOM 969 C C . LEU A 1 128 ? 9.256 3.375 2.411 1.00 94.69 128 LEU A C 1
ATOM 971 O O . LEU A 1 128 ? 10.102 2.680 1.862 1.00 94.69 128 LEU A O 1
ATOM 975 N N . ALA A 1 129 ? 9.020 3.281 3.724 1.00 93.69 129 ALA A N 1
ATOM 976 C CA . ALA A 1 129 ? 9.807 2.453 4.643 1.00 93.69 129 ALA A CA 1
ATOM 977 C C . ALA A 1 129 ? 9.885 0.964 4.258 1.00 93.69 129 ALA A C 1
ATOM 979 O O . ALA A 1 129 ? 10.795 0.265 4.685 1.00 93.69 129 ALA A O 1
ATOM 980 N N . SER A 1 130 ? 8.924 0.467 3.476 1.00 94.25 130 SER A N 1
ATOM 981 C CA . SER A 1 130 ? 8.923 -0.924 3.012 1.00 94.25 130 SER A CA 1
ATOM 982 C C . SER A 1 130 ? 9.671 -1.131 1.688 1.00 94.25 130 SER A C 1
ATOM 984 O O . SER A 1 130 ? 9.839 -2.269 1.265 1.00 94.25 130 SER A O 1
ATOM 986 N N . TYR A 1 131 ? 10.080 -0.061 1.003 1.00 95.56 131 TYR A N 1
ATOM 987 C CA . TYR A 1 131 ? 10.724 -0.126 -0.310 1.00 95.56 131 TYR A CA 1
ATOM 988 C C . TYR A 1 131 ? 12.248 -0.268 -0.185 1.00 95.56 131 TYR A C 1
ATOM 990 O O . TYR A 1 131 ? 12.826 0.223 0.784 1.00 95.56 131 TYR A O 1
ATOM 998 N N . PRO A 1 132 ? 12.926 -0.858 -1.188 1.00 95.25 132 PRO A N 1
ATOM 999 C CA . PRO A 1 132 ? 14.376 -1.024 -1.184 1.00 95.25 132 PRO A CA 1
ATOM 1000 C C . PRO A 1 132 ? 15.064 0.266 -1.666 1.00 95.25 132 PRO A C 1
ATOM 1002 O O . PRO A 1 132 ? 15.677 0.295 -2.732 1.00 95.25 132 PRO A O 1
ATOM 1005 N N . ARG A 1 133 ? 14.902 1.375 -0.931 1.00 94.06 133 ARG A N 1
ATOM 1006 C CA . ARG A 1 133 ? 15.337 2.713 -1.382 1.00 94.06 133 ARG A CA 1
ATOM 1007 C C . ARG A 1 133 ? 16.838 2.785 -1.631 1.00 94.06 133 ARG A C 1
ATOM 1009 O O . ARG A 1 133 ? 17.254 3.344 -2.639 1.00 94.06 133 ARG A O 1
ATOM 1016 N N . GLU A 1 134 ? 17.633 2.196 -0.747 1.00 93.44 134 GLU A N 1
ATOM 1017 C CA . GLU A 1 134 ? 19.089 2.178 -0.857 1.00 93.44 134 GLU A CA 1
ATOM 1018 C C . GLU A 1 134 ? 19.520 1.445 -2.133 1.00 93.44 134 GLU A C 1
ATOM 1020 O O . GLU A 1 134 ? 20.332 1.967 -2.894 1.00 93.44 134 GLU A O 1
ATOM 1025 N N . LEU A 1 135 ? 18.908 0.292 -2.423 1.00 95.31 135 LEU A N 1
ATOM 1026 C CA . LEU A 1 135 ? 19.149 -0.454 -3.660 1.00 95.31 135 LEU A CA 1
ATOM 1027 C C . LEU A 1 135 ? 18.751 0.370 -4.893 1.00 95.31 135 LEU A C 1
ATOM 1029 O O . LEU A 1 135 ? 19.509 0.437 -5.854 1.00 95.31 135 LEU A O 1
ATOM 1033 N N . LEU A 1 136 ? 17.602 1.052 -4.866 1.00 95.62 136 LEU A N 1
ATOM 1034 C CA . LEU A 1 136 ? 17.166 1.915 -5.971 1.00 95.62 136 LEU A CA 1
ATOM 1035 C C . LEU A 1 136 ? 18.144 3.067 -6.245 1.00 95.62 136 LEU A C 1
ATOM 1037 O O . LEU A 1 136 ? 18.424 3.371 -7.405 1.00 95.62 136 LEU A O 1
ATOM 1041 N N . LEU A 1 137 ? 18.679 3.696 -5.195 1.00 94.38 137 LEU A N 1
ATOM 1042 C CA . LEU A 1 137 ? 19.680 4.757 -5.318 1.00 94.38 137 LEU A CA 1
ATOM 1043 C C . LEU A 1 137 ? 21.004 4.219 -5.882 1.00 94.38 137 LEU A C 1
ATOM 1045 O O . LEU A 1 137 ? 21.557 4.827 -6.797 1.00 94.38 137 LEU A O 1
ATOM 1049 N N . GLN A 1 138 ? 21.460 3.055 -5.406 1.00 93.94 138 GLN A N 1
ATOM 1050 C CA . GLN A 1 138 ? 22.671 2.387 -5.902 1.00 93.94 138 GLN A CA 1
ATOM 1051 C C . GLN A 1 138 ? 22.549 1.980 -7.374 1.00 93.94 138 GLN A C 1
ATOM 1053 O O . GLN A 1 138 ? 23.469 2.203 -8.157 1.00 93.94 138 GLN A O 1
ATOM 1058 N N . ILE A 1 139 ? 21.405 1.415 -7.773 1.00 92.88 139 ILE A N 1
ATOM 1059 C CA . ILE A 1 139 ? 21.123 1.056 -9.168 1.00 92.88 139 ILE A CA 1
ATOM 1060 C C . ILE A 1 139 ? 21.154 2.310 -10.045 1.00 92.88 139 ILE A C 1
ATOM 1062 O O . ILE A 1 139 ? 21.776 2.311 -11.106 1.00 92.88 139 ILE A O 1
ATOM 1066 N N . ARG A 1 140 ? 20.519 3.403 -9.604 1.00 89.50 140 ARG A N 1
ATOM 1067 C CA . ARG A 1 140 ? 20.523 4.668 -10.345 1.00 89.50 140 ARG A CA 1
ATOM 1068 C C . ARG A 1 140 ? 21.935 5.211 -10.544 1.00 89.50 140 ARG A C 1
ATOM 1070 O O . ARG A 1 140 ? 22.240 5.664 -11.639 1.00 89.50 140 ARG A O 1
ATOM 1077 N N . GLU A 1 141 ? 22.770 5.182 -9.509 1.00 90.12 141 GLU A N 1
ATOM 1078 C CA . GLU A 1 141 ? 24.164 5.623 -9.595 1.00 90.12 141 GLU A CA 1
ATOM 1079 C C . GLU A 1 141 ? 24.967 4.747 -10.563 1.00 90.12 141 GLU A C 1
ATOM 1081 O O . GLU A 1 141 ? 25.609 5.266 -11.475 1.00 90.12 141 GLU A O 1
ATOM 1086 N N . ARG A 1 142 ? 24.850 3.419 -10.434 1.00 89.56 142 ARG A N 1
ATOM 1087 C CA . ARG A 1 142 ? 25.529 2.445 -11.300 1.00 89.56 142 ARG A CA 1
ATOM 1088 C C . ARG A 1 142 ? 25.195 2.643 -12.778 1.00 89.56 142 ARG A C 1
ATOM 1090 O O . ARG A 1 142 ? 26.078 2.539 -13.624 1.00 89.56 142 ARG A O 1
ATOM 1097 N N . HIS A 1 143 ? 23.935 2.951 -13.081 1.00 86.50 143 HIS A N 1
ATOM 1098 C CA . HIS A 1 143 ? 23.444 3.119 -14.452 1.00 86.50 143 HIS A CA 1
ATOM 1099 C C . HIS A 1 143 ? 23.327 4.584 -14.890 1.00 86.50 143 HIS A C 1
ATOM 1101 O O . HIS A 1 143 ? 22.814 4.855 -15.975 1.00 86.50 143 HIS A O 1
ATOM 1107 N N . ALA A 1 144 ? 23.827 5.546 -14.107 1.00 84.50 144 ALA A N 1
ATOM 1108 C CA . ALA A 1 144 ? 23.744 6.971 -14.434 1.00 84.50 144 ALA A CA 1
ATOM 1109 C C . ALA A 1 144 ? 24.292 7.329 -15.834 1.00 84.50 144 ALA A C 1
ATOM 1111 O O . ALA A 1 144 ? 23.636 8.117 -16.518 1.00 84.50 144 ALA A O 1
ATOM 1112 N N . PRO A 1 145 ? 25.409 6.745 -16.326 1.00 78.75 145 PRO A N 1
ATOM 1113 C CA . PRO A 1 145 ? 25.898 7.020 -17.681 1.00 78.75 145 PRO A CA 1
ATOM 1114 C C . PRO A 1 145 ? 24.901 6.618 -18.778 1.00 78.75 145 PRO A C 1
ATOM 1116 O O . PRO A 1 145 ? 24.684 7.375 -19.723 1.00 78.75 145 PRO A O 1
ATOM 1119 N N . VAL A 1 146 ? 24.245 5.464 -18.614 1.00 73.94 146 VAL A N 1
ATOM 1120 C CA . VAL A 1 146 ? 23.205 4.964 -19.528 1.00 73.94 146 VAL A CA 1
ATOM 1121 C C . VAL A 1 146 ? 21.985 5.884 -19.509 1.00 73.94 146 VAL A C 1
ATOM 1123 O O . VAL A 1 146 ? 21.402 6.170 -20.549 1.00 73.94 146 VAL A O 1
ATOM 1126 N N . LEU A 1 147 ? 21.610 6.373 -18.325 1.00 74.88 147 LEU A N 1
ATOM 1127 C CA . LEU A 1 147 ? 20.458 7.255 -18.138 1.00 74.88 147 LEU A CA 1
ATOM 1128 C C . LEU A 1 147 ? 20.709 8.695 -18.623 1.00 74.88 147 LEU A C 1
ATOM 1130 O O . LEU A 1 147 ? 19.757 9.395 -18.962 1.00 74.88 147 LEU A O 1
ATOM 1134 N N . ALA A 1 148 ? 21.969 9.141 -18.657 1.00 70.94 148 ALA A N 1
ATOM 1135 C CA . ALA A 1 148 ? 22.367 10.471 -19.118 1.00 70.94 148 ALA A CA 1
ATOM 1136 C C . ALA A 1 148 ? 22.542 10.559 -20.647 1.00 70.94 148 ALA A C 1
ATOM 1138 O O . ALA A 1 148 ? 22.433 11.645 -21.222 1.00 70.94 148 ALA A O 1
ATOM 1139 N N . GLY A 1 149 ? 22.811 9.435 -21.319 1.00 57.19 149 GLY A N 1
ATOM 1140 C CA . GLY A 1 149 ? 22.994 9.374 -22.766 1.00 57.19 149 GLY A CA 1
ATOM 1141 C C . GLY A 1 149 ? 21.670 9.229 -23.515 1.00 57.19 149 GLY A C 1
ATOM 1142 O O . GLY A 1 149 ? 21.060 8.166 -23.506 1.00 57.19 149 GLY A O 1
ATOM 1143 N N . GLY A 1 150 ? 21.257 10.253 -24.269 1.00 51.03 150 GLY A N 1
ATOM 1144 C CA . GLY A 1 150 ? 20.087 10.188 -25.166 1.00 51.03 150 GLY A CA 1
ATOM 1145 C C . GLY A 1 150 ? 20.215 9.202 -26.344 1.00 51.03 150 GLY A C 1
ATOM 1146 O O . GLY A 1 150 ? 19.326 9.152 -27.191 1.00 51.03 150 GLY A O 1
ATOM 1147 N N . SER A 1 151 ? 21.314 8.446 -26.415 1.00 48.94 151 SER A N 1
ATOM 1148 C CA . SER A 1 151 ? 21.660 7.514 -27.491 1.00 48.94 151 SER A CA 1
ATOM 1149 C C . SER A 1 151 ? 22.370 6.245 -26.998 1.00 48.94 151 SER A C 1
ATOM 1151 O O . SER A 1 151 ? 23.083 5.631 -27.787 1.00 48.94 151 SER A O 1
ATOM 1153 N N . ALA A 1 152 ? 22.243 5.867 -25.719 1.00 53.38 152 ALA A N 1
ATOM 1154 C CA . ALA A 1 152 ? 22.776 4.583 -25.261 1.00 53.38 152 ALA A CA 1
ATOM 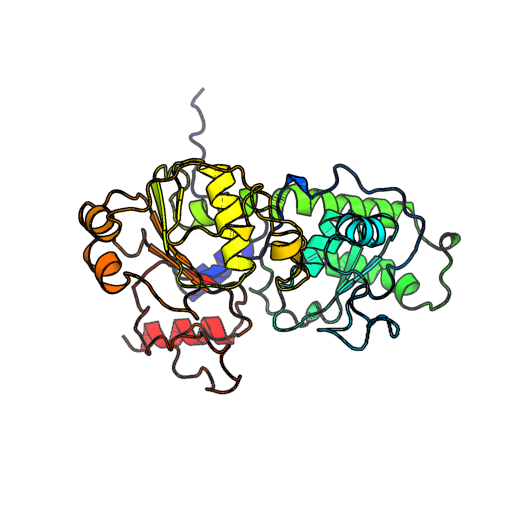1155 C C . ALA A 1 152 ? 22.089 3.455 -26.050 1.00 53.38 152 ALA A C 1
ATOM 1157 O O . ALA A 1 152 ? 20.862 3.312 -25.995 1.00 53.38 152 ALA A O 1
ATOM 1158 N N . SER A 1 153 ? 22.861 2.701 -26.833 1.00 54.06 153 SER A N 1
ATOM 1159 C CA . SER A 1 153 ? 22.345 1.512 -27.505 1.00 54.06 153 SER A CA 1
ATOM 1160 C C . SER A 1 153 ? 22.194 0.386 -26.479 1.00 54.06 153 SER A C 1
ATOM 1162 O O . SER A 1 153 ? 22.844 0.397 -25.434 1.00 54.06 153 SER A O 1
ATOM 1164 N N . VAL A 1 154 ? 21.331 -0.599 -26.751 1.00 55.72 154 VAL A N 1
ATOM 1165 C CA . VAL A 1 154 ? 21.215 -1.796 -25.892 1.00 55.72 154 VAL A CA 1
ATOM 1166 C C . VAL A 1 154 ? 22.557 -2.541 -25.792 1.00 55.72 154 VAL A C 1
ATOM 1168 O O . VAL A 1 154 ? 22.808 -3.202 -24.787 1.00 55.72 154 VAL A O 1
ATOM 1171 N N . ASP A 1 155 ? 23.433 -2.362 -26.784 1.00 56.16 155 ASP A N 1
ATOM 1172 C CA . ASP A 1 155 ? 24.747 -2.998 -26.884 1.00 56.16 155 ASP A CA 1
ATOM 1173 C C . ASP A 1 155 ? 25.809 -2.354 -25.967 1.00 56.16 155 ASP A C 1
ATOM 1175 O O . ASP A 1 155 ? 26.791 -3.009 -25.625 1.00 56.16 155 ASP A O 1
ATOM 1179 N N . ASP A 1 156 ? 25.599 -1.111 -25.507 1.00 57.19 156 ASP A N 1
ATOM 1180 C CA . ASP A 1 156 ? 26.488 -0.411 -24.557 1.00 57.19 156 ASP A CA 1
ATOM 1181 C C . ASP A 1 156 ? 26.172 -0.741 -23.085 1.00 57.19 156 ASP A C 1
ATOM 1183 O O . ASP A 1 156 ? 26.822 -0.250 -22.157 1.00 57.19 156 ASP A O 1
ATOM 1187 N N . LEU A 1 157 ? 25.134 -1.544 -22.851 1.00 66.06 157 LEU A N 1
ATOM 1188 C CA . LEU A 1 157 ? 24.680 -1.908 -21.520 1.00 66.06 157 LEU A CA 1
ATOM 1189 C C . LEU A 1 157 ? 25.485 -3.096 -20.996 1.00 66.06 157 LEU A C 1
ATOM 1191 O O . LEU A 1 157 ? 25.584 -4.128 -21.660 1.00 66.06 157 LEU A O 1
ATOM 1195 N N . ASP A 1 158 ? 25.942 -3.029 -19.741 1.00 74.69 158 ASP A N 1
ATOM 1196 C CA . ASP A 1 158 ? 26.238 -4.255 -18.993 1.00 74.69 158 ASP A CA 1
ATOM 1197 C C . ASP A 1 158 ? 24.907 -4.971 -18.714 1.00 74.69 158 ASP A C 1
ATOM 1199 O O . ASP A 1 158 ? 24.296 -4.837 -17.648 1.00 74.69 158 ASP A O 1
ATOM 1203 N N . ALA A 1 159 ? 24.436 -5.717 -19.716 1.00 77.56 159 ALA A N 1
ATOM 1204 C CA . ALA A 1 159 ? 23.205 -6.490 -19.661 1.00 77.56 159 ALA A CA 1
ATOM 1205 C C . ALA A 1 159 ? 23.222 -7.480 -18.488 1.00 77.56 159 ALA A C 1
ATOM 1207 O O . ALA A 1 159 ? 22.176 -7.759 -17.906 1.00 77.56 159 ALA A O 1
ATOM 1208 N N . GLY A 1 160 ? 24.407 -7.957 -18.087 1.00 85.06 160 GLY A N 1
ATOM 1209 C CA . GLY A 1 160 ? 24.582 -8.781 -16.898 1.00 85.06 160 GLY A CA 1
ATOM 1210 C C . GLY A 1 160 ? 24.272 -8.013 -15.614 1.00 85.06 160 GLY A C 1
ATOM 1211 O O . GLY A 1 160 ? 23.545 -8.521 -14.763 1.00 85.06 160 GLY A O 1
ATOM 1212 N N . SER A 1 161 ? 24.785 -6.789 -15.462 1.00 88.31 161 SER A N 1
ATOM 1213 C CA . SER A 1 161 ? 24.470 -5.949 -14.298 1.00 88.31 161 SER A CA 1
ATOM 1214 C C . SER A 1 161 ? 23.007 -5.531 -14.262 1.00 88.31 161 SER A C 1
ATOM 1216 O O . SER A 1 161 ? 22.396 -5.626 -13.202 1.00 88.31 161 SER A O 1
ATOM 1218 N N . LEU A 1 162 ? 22.429 -5.108 -15.388 1.00 90.31 162 LEU A N 1
ATOM 1219 C CA . LEU A 1 162 ? 21.006 -4.755 -15.454 1.00 90.31 162 LEU A CA 1
ATOM 1220 C C . LEU A 1 162 ? 20.112 -5.933 -15.087 1.00 90.31 162 LEU A C 1
ATOM 1222 O O . LEU A 1 162 ? 19.141 -5.775 -14.347 1.00 90.31 162 LEU A O 1
ATOM 1226 N N . ARG A 1 163 ? 20.451 -7.122 -15.593 1.00 93.50 163 ARG A N 1
ATOM 1227 C CA . ARG A 1 163 ? 19.723 -8.347 -15.288 1.00 93.50 163 ARG A CA 1
ATOM 1228 C C . ARG A 1 163 ? 19.733 -8.636 -13.792 1.00 93.50 163 ARG A C 1
ATOM 1230 O O . ARG A 1 163 ? 18.658 -8.828 -13.234 1.00 93.50 163 ARG A O 1
ATOM 1237 N N . ARG A 1 164 ? 20.911 -8.599 -13.159 1.00 95.69 164 ARG A N 1
ATOM 1238 C CA . ARG A 1 164 ? 21.057 -8.809 -11.710 1.00 95.69 164 ARG A CA 1
ATOM 1239 C C . ARG A 1 164 ? 20.247 -7.795 -10.905 1.00 95.69 164 ARG A C 1
ATOM 1241 O O . ARG A 1 164 ? 19.491 -8.186 -10.029 1.00 95.69 164 ARG A O 1
ATOM 1248 N N . ASP A 1 165 ? 20.324 -6.515 -11.256 1.00 96.06 165 ASP A N 1
ATOM 1249 C CA . ASP A 1 165 ? 19.586 -5.456 -10.559 1.00 96.06 165 ASP A CA 1
ATOM 1250 C C . ASP A 1 165 ? 18.063 -5.614 -10.675 1.00 96.06 165 ASP A C 1
ATOM 1252 O O . ASP A 1 165 ? 17.326 -5.421 -9.705 1.00 96.06 165 ASP A O 1
ATOM 1256 N N . ALA A 1 166 ? 17.575 -5.988 -11.860 1.00 97.38 166 ALA A N 1
ATOM 1257 C CA . ALA A 1 166 ? 16.164 -6.289 -12.068 1.00 97.38 166 ALA A CA 1
ATOM 1258 C C . ALA A 1 166 ? 15.726 -7.539 -11.285 1.00 97.38 166 ALA A C 1
ATOM 1260 O O . ALA A 1 166 ? 14.614 -7.563 -10.757 1.00 97.38 166 ALA A O 1
ATOM 1261 N N . GLU A 1 167 ? 16.579 -8.564 -11.201 1.00 98.38 167 GLU A N 1
ATOM 1262 C CA . GLU A 1 167 ? 16.326 -9.791 -10.437 1.00 98.38 167 GLU A CA 1
ATOM 1263 C C . GLU A 1 167 ? 16.291 -9.519 -8.930 1.00 98.38 167 GLU A C 1
ATOM 1265 O O . GLU A 1 167 ? 15.350 -9.953 -8.268 1.00 98.38 167 GLU A O 1
ATOM 1270 N N . ASP A 1 168 ? 17.228 -8.729 -8.404 1.00 98.00 168 ASP A N 1
ATOM 1271 C CA . ASP A 1 168 ? 17.269 -8.333 -6.993 1.00 98.00 168 ASP A CA 1
ATOM 1272 C C . ASP A 1 168 ? 16.021 -7.526 -6.598 1.00 98.00 168 ASP A C 1
ATOM 1274 O O . ASP A 1 168 ? 15.389 -7.797 -5.570 1.00 98.00 168 ASP A O 1
ATOM 1278 N N . LEU A 1 169 ? 15.607 -6.565 -7.434 1.00 98.00 169 LEU A N 1
ATOM 1279 C CA . LEU A 1 169 ? 14.378 -5.796 -7.214 1.00 98.00 169 LEU A CA 1
ATOM 1280 C C . LEU A 1 169 ? 13.121 -6.662 -7.307 1.00 98.00 169 LEU A C 1
ATOM 1282 O O . LEU A 1 169 ? 12.195 -6.497 -6.503 1.00 98.00 169 LEU A O 1
ATOM 1286 N N . LEU A 1 170 ? 13.064 -7.573 -8.280 1.00 98.50 170 LEU A N 1
ATOM 1287 C CA . LEU A 1 170 ? 11.935 -8.481 -8.433 1.00 98.50 170 LEU A CA 1
ATOM 1288 C C . LEU A 1 170 ? 11.835 -9.417 -7.228 1.00 98.50 170 LEU A C 1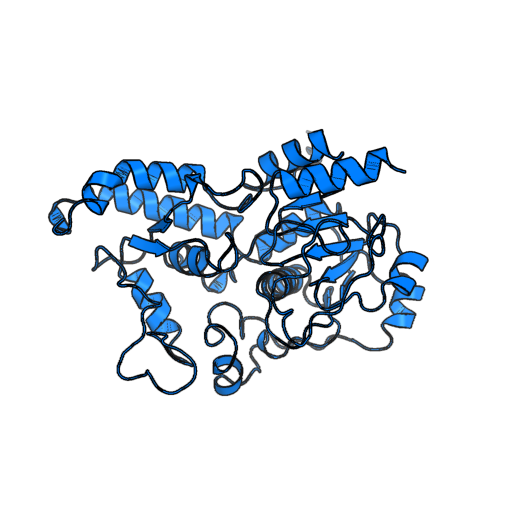
ATOM 1290 O O . LEU A 1 170 ? 10.753 -9.557 -6.661 1.00 98.50 170 LEU A O 1
ATOM 1294 N N . GLU A 1 171 ? 12.947 -10.002 -6.787 1.00 97.94 171 GLU A N 1
ATOM 1295 C CA . GLU A 1 171 ? 12.976 -10.887 -5.625 1.00 97.94 171 GLU A CA 1
ATOM 1296 C C . GLU A 1 171 ? 12.567 -10.143 -4.351 1.00 97.94 171 GLU A C 1
ATOM 1298 O O . GLU A 1 171 ? 11.736 -10.631 -3.579 1.00 97.94 171 GLU A O 1
ATOM 1303 N N . PHE A 1 172 ? 13.062 -8.918 -4.154 1.00 97.69 172 PHE A N 1
ATOM 1304 C CA . PHE A 1 172 ? 12.609 -8.066 -3.058 1.00 97.69 172 PHE A CA 1
ATOM 1305 C C . PHE A 1 172 ? 11.093 -7.829 -3.123 1.00 97.69 172 PHE A C 1
ATOM 1307 O O . PHE A 1 172 ? 10.387 -7.979 -2.121 1.00 97.69 172 PHE A O 1
ATOM 1314 N N . THR A 1 173 ? 10.570 -7.507 -4.308 1.00 97.56 173 THR A N 1
ATOM 1315 C CA . THR A 1 173 ? 9.139 -7.260 -4.530 1.00 97.56 173 THR A CA 1
ATOM 1316 C C . THR A 1 173 ? 8.307 -8.502 -4.198 1.00 97.56 173 THR A C 1
ATOM 1318 O O . THR A 1 173 ? 7.335 -8.406 -3.444 1.00 97.56 173 THR A O 1
ATOM 1321 N N . ARG A 1 174 ? 8.736 -9.681 -4.669 1.00 97.56 174 ARG A N 1
ATOM 1322 C CA . ARG A 1 174 ? 8.108 -10.991 -4.413 1.00 97.56 174 ARG A CA 1
ATOM 1323 C C . ARG A 1 174 ? 8.131 -11.404 -2.946 1.00 97.56 174 ARG A C 1
ATOM 1325 O O . ARG A 1 174 ? 7.255 -12.157 -2.523 1.00 97.56 174 ARG A O 1
ATOM 1332 N N . ARG A 1 175 ? 9.109 -10.933 -2.167 1.00 95.81 175 ARG A N 1
ATOM 1333 C CA . ARG A 1 175 ? 9.220 -11.224 -0.729 1.00 95.81 175 ARG A CA 1
ATOM 1334 C C . ARG A 1 175 ? 8.460 -10.243 0.156 1.00 95.81 175 ARG A C 1
ATOM 1336 O O . ARG A 1 175 ? 7.952 -10.651 1.199 1.00 95.81 175 ARG A O 1
ATOM 1343 N N . HIS A 1 176 ? 8.426 -8.963 -0.211 1.00 95.38 176 HIS A N 1
ATOM 1344 C CA . HIS A 1 176 ? 8.088 -7.901 0.742 1.00 95.38 176 HIS A CA 1
ATOM 1345 C C . HIS A 1 176 ? 6.965 -6.965 0.300 1.00 95.38 176 HIS A C 1
ATOM 1347 O O . HIS A 1 176 ? 6.256 -6.442 1.157 1.00 95.38 176 HIS A O 1
ATOM 1353 N N . LEU A 1 177 ? 6.772 -6.755 -1.003 1.00 96.56 177 LEU A N 1
ATOM 1354 C CA . LEU A 1 177 ? 5.873 -5.717 -1.525 1.00 96.56 177 LEU A CA 1
ATOM 1355 C C . LEU A 1 177 ? 4.554 -6.271 -2.076 1.00 96.56 177 LEU A C 1
ATOM 1357 O O . LEU A 1 177 ? 3.863 -5.602 -2.849 1.00 96.56 177 LEU A O 1
ATOM 1361 N N . HIS A 1 178 ? 4.181 -7.478 -1.649 1.00 97.88 178 HIS A N 1
ATOM 1362 C CA . HIS A 1 178 ? 2.881 -8.060 -1.953 1.00 97.88 178 HIS A CA 1
ATOM 1363 C C . HIS A 1 178 ? 1.892 -7.943 -0.785 1.00 97.88 178 HIS A C 1
ATOM 1365 O O . HIS A 1 178 ? 2.279 -7.831 0.383 1.00 97.88 178 HIS A O 1
ATOM 1371 N N . THR A 1 179 ? 0.596 -7.935 -1.094 1.00 98.38 179 THR A N 1
ATOM 1372 C CA . THR A 1 179 ? -0.474 -7.614 -0.133 1.00 98.38 179 THR A CA 1
ATOM 1373 C C . THR A 1 179 ? -0.494 -8.551 1.074 1.00 98.38 179 THR A C 1
ATOM 1375 O O . THR A 1 179 ? -0.699 -8.108 2.203 1.00 98.38 179 THR A O 1
ATOM 1378 N N . GLU A 1 180 ? -0.213 -9.838 0.888 1.00 97.88 180 GLU A N 1
ATOM 1379 C CA . GLU A 1 180 ? -0.177 -10.821 1.970 1.00 97.88 180 GLU A CA 1
ATOM 1380 C C . GLU A 1 180 ? 1.031 -10.621 2.903 1.00 97.88 180 GLU A C 1
ATOM 1382 O O . GLU A 1 180 ? 0.911 -10.840 4.115 1.00 97.88 180 GLU A O 1
ATOM 1387 N N . ALA A 1 181 ? 2.184 -10.185 2.381 1.00 96.75 181 ALA A N 1
ATOM 1388 C CA . ALA A 1 181 ? 3.334 -9.809 3.207 1.00 96.75 181 ALA A CA 1
ATOM 1389 C C . ALA A 1 181 ? 3.001 -8.568 4.042 1.00 96.75 181 ALA A C 1
ATOM 1391 O O . ALA A 1 181 ? 3.190 -8.579 5.260 1.00 96.75 181 ALA A O 1
ATOM 1392 N N . MET A 1 182 ? 2.402 -7.550 3.417 1.00 96.88 182 MET A N 1
ATOM 1393 C CA . MET A 1 182 ? 2.000 -6.318 4.098 1.00 96.88 182 MET A CA 1
ATOM 1394 C C . MET A 1 182 ? 0.931 -6.564 5.176 1.00 96.88 182 MET A C 1
ATOM 1396 O O . MET A 1 182 ? 0.989 -5.985 6.258 1.00 96.88 182 MET A O 1
ATOM 1400 N N . ALA A 1 183 ? -0.011 -7.480 4.935 1.00 97.81 183 ALA A N 1
ATOM 1401 C CA . ALA A 1 183 ? -1.004 -7.883 5.928 1.00 97.81 183 ALA A CA 1
ATOM 1402 C C . ALA A 1 183 ? -0.376 -8.605 7.133 1.00 97.81 183 ALA A C 1
ATOM 1404 O O . ALA A 1 183 ? -0.754 -8.335 8.272 1.00 97.81 183 ALA A O 1
ATOM 1405 N N . ARG A 1 184 ? 0.608 -9.489 6.911 1.00 96.94 184 ARG A N 1
ATOM 1406 C CA . ARG A 1 184 ? 1.350 -10.143 8.008 1.00 96.94 184 ARG A CA 1
ATOM 1407 C C . ARG A 1 184 ? 2.172 -9.146 8.809 1.00 96.94 184 ARG A C 1
ATOM 1409 O O . ARG A 1 184 ? 2.137 -9.205 10.033 1.00 96.94 184 ARG A O 1
ATOM 1416 N N . TYR A 1 185 ? 2.855 -8.226 8.131 1.00 96.56 185 TYR A N 1
ATOM 1417 C CA . TYR A 1 185 ? 3.551 -7.109 8.768 1.00 96.56 185 TYR A CA 1
ATOM 1418 C C . TYR A 1 185 ? 2.591 -6.300 9.652 1.00 96.56 185 TYR A C 1
ATOM 1420 O O . TYR A 1 185 ? 2.843 -6.130 10.843 1.00 96.56 185 TYR A O 1
ATOM 1428 N N . PHE A 1 186 ? 1.444 -5.890 9.106 1.00 97.19 186 PHE A N 1
ATOM 1429 C CA . PHE A 1 186 ? 0.428 -5.127 9.830 1.00 97.19 186 PHE A CA 1
ATOM 1430 C C . PHE A 1 186 ? -0.074 -5.864 11.082 1.00 97.19 186 PHE A C 1
ATOM 1432 O O . PHE A 1 186 ? -0.121 -5.289 12.171 1.00 97.19 186 PHE A O 1
ATOM 1439 N N . LEU A 1 187 ? -0.407 -7.154 10.955 1.00 97.25 187 LEU A N 1
ATOM 1440 C CA . LEU A 1 187 ? -0.839 -7.982 12.085 1.00 97.25 187 LEU A CA 1
ATOM 1441 C C . LEU A 1 187 ? 0.275 -8.156 13.126 1.00 97.25 187 LEU A C 1
ATOM 1443 O O . LEU A 1 187 ? -0.010 -8.122 14.322 1.00 97.25 187 LEU A O 1
ATOM 1447 N N . ALA A 1 188 ? 1.534 -8.298 12.705 1.00 95.50 188 ALA A N 1
ATOM 1448 C CA . ALA A 1 188 ? 2.681 -8.379 13.608 1.00 95.50 188 ALA A CA 1
ATOM 1449 C C . ALA A 1 188 ? 2.892 -7.071 14.389 1.00 95.50 188 ALA A C 1
ATOM 1451 O O . ALA A 1 188 ? 3.040 -7.116 15.609 1.00 95.50 188 ALA A O 1
ATOM 1452 N N . CYS A 1 189 ? 2.811 -5.908 13.730 1.00 95.38 189 CYS A N 1
ATOM 1453 C CA . CYS A 1 189 ? 2.866 -4.594 14.385 1.00 95.38 189 CYS A CA 1
ATOM 1454 C C . CYS A 1 189 ? 1.756 -4.405 15.429 1.00 95.38 189 CYS A C 1
ATOM 1456 O O . CYS A 1 189 ? 1.974 -3.767 16.457 1.00 95.38 189 CYS A O 1
ATOM 1458 N N . MET A 1 190 ? 0.581 -4.995 15.193 1.00 95.81 190 MET A N 1
ATOM 1459 C CA . MET A 1 190 ? -0.529 -5.009 16.150 1.00 95.81 190 MET A CA 1
ATOM 1460 C C . MET A 1 190 ? -0.388 -6.057 17.266 1.00 95.81 190 MET A C 1
ATOM 1462 O O . MET A 1 190 ? -1.288 -6.173 18.096 1.00 95.81 190 MET A O 1
ATOM 1466 N N . GLY A 1 191 ? 0.681 -6.863 17.289 1.00 94.88 191 GLY A N 1
ATOM 1467 C CA . GLY A 1 191 ? 0.791 -8.005 18.205 1.00 94.88 191 GLY A CA 1
ATOM 1468 C C . GLY A 1 191 ? -0.323 -9.043 17.998 1.00 94.88 191 GLY A C 1
ATOM 1469 O O . GLY A 1 191 ? -0.696 -9.765 18.920 1.00 94.88 191 GLY A O 1
ATOM 1470 N N . ALA A 1 192 ? -0.884 -9.093 16.789 1.00 95.81 192 ALA A N 1
ATOM 1471 C CA . ALA A 1 192 ? -2.096 -9.816 16.423 1.00 95.81 192 ALA A CA 1
ATOM 1472 C C . ALA A 1 192 ? -1.845 -10.831 15.292 1.00 95.81 192 ALA A C 1
ATOM 1474 O O . ALA A 1 192 ? -2.758 -11.167 14.542 1.00 95.81 192 ALA A O 1
ATOM 1475 N N . ALA A 1 193 ? -0.617 -11.351 15.169 1.00 94.56 193 ALA A N 1
ATOM 1476 C CA . ALA A 1 193 ? -0.250 -12.343 14.150 1.00 94.56 193 ALA A CA 1
ATOM 1477 C C . ALA A 1 193 ? -1.113 -13.623 14.200 1.00 94.56 193 ALA A C 1
ATOM 1479 O O . ALA A 1 193 ? -1.297 -14.279 13.180 1.00 94.56 193 ALA A O 1
ATOM 1480 N N . GLY A 1 194 ? -1.656 -13.961 15.376 1.00 94.25 194 GLY A N 1
ATOM 1481 C CA . GLY A 1 194 ? -2.575 -15.086 15.581 1.00 94.25 194 GLY A CA 1
ATOM 1482 C C . GLY A 1 194 ? -4.065 -14.726 15.543 1.00 94.25 194 GLY A C 1
ATOM 1483 O O . GLY A 1 194 ? -4.875 -15.544 15.979 1.00 94.25 194 GLY A O 1
ATOM 1484 N N . ALA A 1 195 ? -4.436 -13.519 15.102 1.00 96.44 195 ALA A N 1
ATOM 1485 C CA . ALA A 1 195 ? -5.836 -13.111 15.009 1.00 96.44 195 ALA A CA 1
ATOM 1486 C C . ALA A 1 195 ? -6.616 -14.024 14.052 1.00 96.44 195 ALA A C 1
ATOM 1488 O O . ALA A 1 195 ? -6.138 -14.373 12.974 1.00 96.44 195 ALA A O 1
ATOM 1489 N N . ARG A 1 196 ? -7.834 -14.389 14.453 1.00 96.06 196 ARG A N 1
ATOM 1490 C CA . ARG A 1 196 ? -8.755 -15.236 13.684 1.00 96.06 196 ARG A CA 1
ATOM 1491 C C . ARG A 1 196 ? -9.976 -14.459 13.213 1.00 96.06 196 ARG A C 1
ATOM 1493 O O . ARG A 1 196 ? -10.542 -14.802 12.185 1.00 96.06 196 ARG A O 1
ATOM 1500 N N . SER A 1 197 ? -10.373 -13.432 13.961 1.00 97.62 197 SER A N 1
ATOM 1501 C CA . SER A 1 197 ? -11.541 -12.598 13.686 1.00 97.62 197 SER A CA 1
ATOM 1502 C C . SER A 1 197 ? -11.125 -11.129 13.654 1.00 97.62 197 SER A C 1
ATOM 1504 O O . SER A 1 197 ? -10.703 -10.575 14.667 1.00 97.62 197 SER A O 1
ATOM 1506 N N . VAL A 1 198 ? -11.219 -10.476 12.499 1.00 98.62 198 VAL A N 1
ATOM 1507 C CA . VAL A 1 198 ? -10.802 -9.078 12.314 1.00 98.62 198 VAL A CA 1
ATOM 1508 C C . VAL A 1 198 ? -11.929 -8.286 11.672 1.00 98.62 198 VAL A C 1
ATOM 1510 O O . VAL A 1 198 ? -12.454 -8.673 10.632 1.00 98.62 198 VAL A O 1
ATOM 1513 N N . LEU A 1 199 ? -12.281 -7.146 12.265 1.00 98.44 199 LEU A N 1
ATOM 1514 C CA . LEU A 1 199 ? -13.277 -6.229 11.715 1.00 98.44 199 LEU A CA 1
ATOM 1515 C C . LEU A 1 199 ? -12.592 -5.097 10.953 1.00 98.44 199 LEU A C 1
ATOM 1517 O O . LEU A 1 199 ? -11.806 -4.350 11.528 1.00 98.44 199 LEU A O 1
ATOM 1521 N N . PHE A 1 200 ? -12.943 -4.917 9.685 1.00 97.31 200 PHE A N 1
ATOM 1522 C CA . PHE A 1 200 ? -12.442 -3.849 8.831 1.00 97.31 200 PHE A CA 1
ATOM 1523 C C . PHE A 1 200 ? -13.537 -2.811 8.571 1.00 97.31 200 PHE A C 1
ATOM 1525 O O . PHE A 1 200 ? -14.522 -3.056 7.870 1.00 97.31 200 PHE A O 1
ATOM 1532 N N . LEU A 1 201 ? -13.370 -1.629 9.157 1.00 94.56 201 LEU A N 1
ATOM 1533 C CA . LEU A 1 201 ? -14.325 -0.532 9.129 1.00 94.56 201 LEU A CA 1
ATOM 1534 C C . LEU A 1 201 ? -13.846 0.572 8.199 1.00 94.56 201 LEU A C 1
ATOM 1536 O O . LEU A 1 201 ? -12.776 1.143 8.382 1.00 94.56 201 LEU A O 1
ATOM 1540 N N . THR A 1 202 ? -14.677 0.918 7.224 1.00 88.69 202 THR A N 1
ATOM 1541 C CA . THR A 1 202 ? -14.382 1.967 6.252 1.00 88.69 202 THR A CA 1
ATOM 1542 C C . THR A 1 202 ? -15.681 2.598 5.753 1.00 88.69 202 THR A C 1
ATOM 1544 O O . THR A 1 202 ? -16.718 1.942 5.671 1.00 88.69 202 THR A O 1
ATOM 1547 N N . ARG A 1 203 ? -15.655 3.902 5.452 1.00 80.69 203 ARG A N 1
ATOM 1548 C CA . ARG A 1 203 ? -16.800 4.660 4.898 1.00 80.69 203 ARG A CA 1
ATOM 1549 C C . ARG A 1 203 ? -16.624 5.081 3.447 1.00 80.69 203 ARG A C 1
ATOM 1551 O O . ARG A 1 203 ? -17.513 5.700 2.866 1.00 80.69 203 ARG A O 1
ATOM 1558 N N . VAL A 1 204 ? -15.477 4.747 2.868 1.00 73.56 204 VAL A N 1
ATOM 1559 C CA . VAL A 1 204 ? -15.100 5.164 1.520 1.00 73.56 204 VAL A CA 1
ATOM 1560 C C . VAL A 1 204 ? -16.119 4.619 0.511 1.00 73.56 204 VAL A C 1
ATOM 1562 O O . VAL A 1 204 ? -16.696 3.560 0.733 1.00 73.56 204 VAL A O 1
ATOM 1565 N N . LYS A 1 205 ? -16.378 5.323 -0.592 1.00 79.31 205 LYS A N 1
ATOM 1566 C CA . LYS A 1 205 ? -17.221 4.838 -1.711 1.00 79.31 205 LYS A CA 1
ATOM 1567 C C . LYS A 1 205 ? -16.466 4.744 -3.043 1.00 79.31 205 LYS A C 1
ATOM 1569 O O . LYS A 1 205 ? -17.051 4.404 -4.062 1.00 79.31 205 LYS A O 1
ATOM 1574 N N . LYS A 1 206 ? -15.179 5.076 -3.021 1.00 82.88 206 LYS A N 1
ATOM 1575 C CA . LYS A 1 206 ? -14.249 5.107 -4.150 1.00 82.88 206 LYS A CA 1
ATOM 1576 C C . LYS A 1 206 ? -12.985 4.325 -3.775 1.00 82.88 206 LYS A C 1
ATOM 1578 O O . LYS A 1 206 ? -12.749 4.147 -2.587 1.00 82.88 206 LYS A O 1
ATOM 1583 N N . PRO A 1 207 ? -12.175 3.892 -4.738 1.00 88.19 207 PRO A N 1
ATOM 1584 C CA . PRO A 1 207 ? -10.916 3.236 -4.424 1.00 88.19 207 PRO A CA 1
ATOM 1585 C C . PRO A 1 207 ? -9.966 4.147 -3.646 1.00 88.19 207 PRO A C 1
ATOM 1587 O O . PRO A 1 207 ? -9.840 5.337 -3.944 1.00 88.19 207 PRO A O 1
ATOM 1590 N N . ASP A 1 208 ? -9.291 3.560 -2.667 1.00 89.44 208 ASP A N 1
ATOM 1591 C CA . ASP A 1 208 ? -8.148 4.129 -1.962 1.00 89.44 208 ASP A CA 1
ATOM 1592 C C . ASP A 1 208 ? -7.079 3.045 -1.865 1.00 89.44 208 ASP A C 1
ATOM 1594 O O . ASP A 1 208 ? -7.296 2.040 -1.195 1.00 89.44 208 ASP A O 1
ATOM 1598 N N . TYR A 1 209 ? -5.948 3.210 -2.552 1.00 93.06 209 TYR A N 1
ATOM 1599 C CA . TYR A 1 209 ? -4.992 2.112 -2.720 1.00 93.06 209 TYR A CA 1
ATOM 1600 C C . TYR A 1 209 ? -4.501 1.518 -1.393 1.00 93.06 209 TYR A C 1
ATOM 1602 O O . TYR A 1 209 ? -4.382 0.301 -1.312 1.00 93.06 209 TYR A O 1
ATOM 1610 N N . LEU A 1 210 ? -4.283 2.310 -0.332 1.00 94.25 210 LEU A N 1
ATOM 1611 C CA . LEU A 1 210 ? -3.842 1.738 0.949 1.00 94.25 210 LEU A CA 1
ATOM 1612 C C . LEU A 1 210 ? -4.938 0.852 1.538 1.00 94.25 210 LEU A C 1
ATOM 1614 O O . LEU A 1 210 ? -4.678 -0.267 1.973 1.00 94.25 210 LEU A O 1
ATOM 1618 N N . CYS A 1 211 ? -6.168 1.366 1.545 1.00 93.38 211 CYS A N 1
ATOM 1619 C CA . CYS A 1 211 ? -7.333 0.658 2.047 1.00 93.38 211 CYS A CA 1
ATOM 1620 C C . CYS A 1 211 ? -7.609 -0.618 1.241 1.00 93.38 211 CYS A C 1
ATOM 1622 O O . CYS A 1 211 ? -7.836 -1.668 1.837 1.00 93.38 211 CYS A O 1
ATOM 1624 N N . GLU A 1 212 ? -7.577 -0.534 -0.091 1.00 94.81 212 GLU A N 1
ATOM 1625 C CA . GLU A 1 212 ? -7.830 -1.666 -0.983 1.00 94.81 212 GLU A CA 1
ATOM 1626 C C . GLU A 1 212 ? -6.761 -2.756 -0.824 1.00 94.81 212 GLU A C 1
ATOM 1628 O O . GLU A 1 212 ? -7.101 -3.926 -0.665 1.00 94.81 212 GLU A O 1
ATOM 1633 N N . MET A 1 213 ? -5.477 -2.383 -0.793 1.00 96.50 213 MET A N 1
ATOM 1634 C CA . MET A 1 213 ? -4.370 -3.341 -0.694 1.00 96.50 213 MET A CA 1
ATOM 1635 C C . MET A 1 213 ? -4.280 -3.994 0.679 1.00 96.50 213 MET A C 1
ATOM 1637 O O . MET A 1 213 ? -4.051 -5.201 0.774 1.00 96.50 213 MET A O 1
ATOM 1641 N N . LEU A 1 214 ? -4.517 -3.228 1.747 1.00 97.69 214 LEU A N 1
ATOM 1642 C CA . LEU A 1 214 ? -4.587 -3.790 3.090 1.00 97.69 214 LEU A CA 1
ATOM 1643 C C . LEU A 1 214 ? -5.776 -4.750 3.219 1.00 97.69 214 LEU A C 1
ATOM 1645 O O . LEU A 1 214 ? -5.619 -5.835 3.777 1.00 97.69 214 LEU A O 1
ATOM 1649 N N . LEU A 1 215 ? -6.950 -4.388 2.686 1.00 97.19 215 LEU A N 1
ATOM 1650 C CA . LEU A 1 215 ? -8.111 -5.278 2.690 1.00 97.19 215 LEU A CA 1
ATOM 1651 C C . LEU A 1 215 ? -7.836 -6.559 1.895 1.00 97.19 215 LEU A C 1
ATOM 1653 O O . LEU A 1 215 ? -8.121 -7.648 2.393 1.00 97.19 215 LEU A O 1
ATOM 1657 N N . HIS A 1 216 ? -7.280 -6.433 0.686 1.00 98.00 216 HIS A N 1
ATOM 1658 C CA . HIS A 1 216 ? -6.913 -7.566 -0.166 1.00 98.00 216 HIS A CA 1
ATOM 1659 C C . HIS A 1 216 ? -5.970 -8.522 0.569 1.00 98.00 216 HIS A C 1
ATOM 1661 O O . HIS A 1 216 ? -6.258 -9.715 0.682 1.00 98.00 216 HIS A O 1
ATOM 1667 N N . GLY A 1 217 ? -4.900 -7.988 1.158 1.00 98.12 217 GLY A N 1
ATOM 1668 C CA . GLY A 1 217 ? -3.928 -8.777 1.904 1.00 98.12 217 GLY A CA 1
ATOM 1669 C C . GLY A 1 217 ? -4.541 -9.469 3.116 1.00 98.12 217 GLY A C 1
ATOM 1670 O O . GLY A 1 217 ? -4.377 -10.674 3.289 1.00 98.12 217 GLY A O 1
ATOM 1671 N N . LEU A 1 218 ? -5.296 -8.738 3.942 1.00 98.31 218 LEU A N 1
ATOM 1672 C CA . LEU A 1 218 ? -5.952 -9.308 5.121 1.00 98.31 218 LEU A CA 1
ATOM 1673 C C . LEU A 1 218 ? -6.969 -10.387 4.740 1.00 98.31 218 LEU A C 1
ATOM 1675 O O . LEU A 1 218 ? -7.035 -11.411 5.416 1.00 98.31 218 LEU A O 1
ATOM 1679 N N . ARG A 1 219 ? -7.731 -10.199 3.654 1.00 97.50 219 ARG A N 1
ATOM 1680 C CA . ARG A 1 219 ? -8.679 -11.206 3.152 1.00 97.50 219 ARG A CA 1
ATOM 1681 C C . ARG A 1 219 ? -7.945 -12.463 2.702 1.00 97.50 219 ARG A C 1
ATOM 1683 O O . ARG A 1 219 ? -8.382 -13.559 3.032 1.00 97.50 219 ARG A O 1
ATOM 1690 N N . SER A 1 220 ? -6.832 -12.298 1.997 1.00 96.69 220 SER A N 1
ATOM 1691 C CA . SER A 1 220 ? -6.005 -13.404 1.507 1.00 96.69 220 SER A CA 1
ATOM 1692 C C . SER A 1 220 ? -5.352 -14.195 2.650 1.00 96.69 220 SER A C 1
ATOM 1694 O O . SER A 1 220 ? -5.125 -15.392 2.526 1.00 96.69 220 SER A O 1
ATOM 1696 N N . VAL A 1 221 ? -5.072 -13.547 3.788 1.00 97.50 221 VAL A N 1
ATOM 1697 C CA . VAL A 1 221 ? -4.486 -14.197 4.976 1.00 97.50 221 VAL A CA 1
ATOM 1698 C C . VAL A 1 221 ? -5.527 -14.846 5.878 1.00 97.50 221 VAL A C 1
ATOM 1700 O O . VAL A 1 221 ? -5.306 -15.949 6.368 1.00 97.50 221 VAL A O 1
ATOM 1703 N N . LEU A 1 222 ? -6.633 -14.152 6.137 1.00 97.25 222 LEU A N 1
ATOM 1704 C CA . LEU A 1 222 ? -7.611 -14.546 7.153 1.00 97.25 222 LEU A CA 1
ATOM 1705 C C . LEU A 1 222 ? -8.802 -15.308 6.568 1.00 97.25 222 LEU A C 1
ATOM 1707 O O . LEU A 1 222 ? -9.604 -15.855 7.324 1.00 97.25 222 LEU A O 1
ATOM 1711 N N . GLY A 1 223 ? -8.960 -15.322 5.241 1.00 95.81 223 GLY A N 1
ATOM 1712 C CA . GLY A 1 223 ? -10.131 -15.895 4.590 1.00 95.81 223 GLY A CA 1
ATOM 1713 C C . GLY A 1 223 ? -11.401 -15.268 5.156 1.00 95.81 223 GLY A C 1
ATOM 1714 O O . GLY A 1 223 ? -11.519 -14.047 5.218 1.00 95.81 223 GLY A O 1
ATOM 1715 N N . GLU A 1 224 ? -12.339 -16.092 5.613 1.00 95.19 224 GLU A N 1
ATOM 1716 C CA . GLU A 1 224 ? -13.614 -15.670 6.215 1.00 95.19 224 GLU A CA 1
ATOM 1717 C C . GLU A 1 224 ? -13.465 -14.964 7.572 1.00 95.19 224 GLU A C 1
ATOM 1719 O O . GLU A 1 224 ? -14.371 -14.241 7.983 1.00 95.19 224 GLU A O 1
ATOM 1724 N N . GLY A 1 225 ? -12.305 -15.090 8.224 1.00 97.00 225 GLY A N 1
ATOM 1725 C CA . GLY A 1 225 ? -11.990 -14.419 9.485 1.00 97.00 225 GLY A CA 1
ATOM 1726 C C . GLY A 1 225 ? -11.953 -12.890 9.397 1.00 97.00 225 GLY A C 1
ATOM 1727 O O . GLY A 1 225 ? -12.049 -12.203 10.412 1.00 97.00 225 GLY A O 1
ATOM 1728 N N . LEU A 1 226 ? -11.853 -12.324 8.192 1.00 97.81 226 LEU A N 1
ATOM 1729 C CA . LEU A 1 226 ? -12.006 -10.887 7.976 1.00 97.81 226 LEU A CA 1
ATOM 1730 C C . LEU A 1 226 ? -13.484 -10.528 7.746 1.00 97.81 226 LEU A C 1
ATOM 1732 O O . LEU A 1 226 ? -14.132 -11.036 6.832 1.00 97.81 226 LEU A O 1
ATOM 1736 N N . VAL A 1 227 ? -14.014 -9.569 8.495 1.00 97.00 227 VAL A N 1
ATOM 1737 C CA . VAL A 1 227 ? -15.345 -8.993 8.269 1.00 97.00 227 VAL A CA 1
ATOM 1738 C C . VAL A 1 227 ? -15.185 -7.544 7.841 1.00 97.00 227 VAL A C 1
ATOM 1740 O O . VAL A 1 227 ? -14.804 -6.698 8.641 1.00 97.00 227 VAL A O 1
ATOM 1743 N N . ASP A 1 228 ? -15.478 -7.235 6.580 1.00 94.06 228 ASP A N 1
ATOM 1744 C CA . ASP A 1 228 ? -15.436 -5.873 6.050 1.00 94.06 228 ASP A CA 1
ATOM 1745 C C . ASP A 1 228 ? -16.826 -5.242 6.002 1.00 94.06 228 ASP A C 1
ATOM 1747 O O . ASP A 1 228 ? -17.778 -5.830 5.486 1.00 94.06 228 ASP A O 1
ATOM 1751 N N . VAL A 1 229 ? -16.950 -4.022 6.521 1.00 89.56 229 VAL A N 1
ATOM 1752 C CA . VAL A 1 229 ? -18.198 -3.257 6.444 1.00 89.56 229 VAL A CA 1
ATOM 1753 C C . VAL A 1 229 ? -18.257 -2.507 5.122 1.00 89.56 229 VAL A C 1
ATOM 1755 O O . VAL A 1 229 ? -17.311 -1.813 4.760 1.00 89.56 229 VAL A O 1
ATOM 1758 N N . ALA A 1 230 ? -19.407 -2.608 4.448 1.00 83.50 230 ALA A N 1
ATOM 1759 C CA . ALA A 1 230 ? -19.637 -2.123 3.088 1.00 83.50 230 ALA A CA 1
ATOM 1760 C C . ALA A 1 230 ? -18.722 -2.814 2.062 1.00 83.50 230 ALA A C 1
ATOM 1762 O O . ALA A 1 230 ? -17.673 -2.289 1.684 1.00 83.50 230 ALA A O 1
ATOM 1763 N N . ARG A 1 231 ? -19.171 -3.991 1.596 1.00 90.44 231 ARG A N 1
ATOM 1764 C CA . ARG A 1 231 ? -18.457 -4.832 0.627 1.00 90.44 231 ARG A CA 1
ATOM 1765 C C . ARG A 1 231 ? -17.884 -4.005 -0.527 1.00 90.44 231 ARG A C 1
ATOM 1767 O O . ARG A 1 231 ? -18.617 -3.350 -1.270 1.00 90.44 231 ARG A O 1
ATOM 1774 N N . ARG A 1 232 ? -16.566 -4.094 -0.702 1.00 91.38 232 ARG A N 1
ATOM 1775 C CA . ARG A 1 232 ? -15.799 -3.439 -1.773 1.00 91.38 232 ARG A CA 1
ATOM 1776 C C . ARG A 1 232 ? -15.944 -4.195 -3.089 1.00 91.38 232 ARG A C 1
ATOM 1778 O O . ARG A 1 232 ? -15.049 -4.941 -3.462 1.00 91.38 232 ARG A O 1
ATOM 1785 N N . TRP A 1 233 ? -17.088 -4.048 -3.758 1.00 93.00 233 TRP A N 1
ATOM 1786 C CA . TRP A 1 233 ? -17.452 -4.868 -4.925 1.00 93.00 233 TRP A CA 1
ATOM 1787 C C . TRP A 1 233 ? -16.339 -4.970 -5.981 1.00 93.00 233 TRP A C 1
ATOM 1789 O O . TRP A 1 233 ? -16.106 -6.061 -6.476 1.00 93.00 233 TRP A O 1
ATOM 1799 N N . TRP A 1 234 ? -15.600 -3.890 -6.253 1.00 95.62 234 TRP A N 1
ATOM 1800 C CA . TRP A 1 234 ? -14.543 -3.849 -7.274 1.00 95.62 234 TRP A CA 1
ATOM 1801 C C . TRP A 1 234 ? -13.333 -4.744 -6.990 1.00 95.62 234 TRP A C 1
ATOM 1803 O O . TRP A 1 234 ? -12.584 -5.046 -7.911 1.00 95.62 234 TRP A O 1
ATOM 1813 N N . LEU A 1 235 ? -13.109 -5.173 -5.746 1.00 95.94 235 LEU A N 1
ATOM 1814 C CA . LEU A 1 235 ? -12.002 -6.080 -5.429 1.00 95.94 235 LEU A CA 1
ATOM 1815 C C . LEU A 1 235 ? -12.302 -7.532 -5.805 1.00 95.94 235 LEU A C 1
ATOM 1817 O O . LEU A 1 235 ? -11.369 -8.323 -5.898 1.00 95.94 235 LEU A O 1
ATOM 1821 N N . TYR A 1 236 ? -13.575 -7.876 -6.006 1.00 95.56 236 TYR A N 1
ATOM 1822 C CA . TYR A 1 236 ? -14.016 -9.253 -6.201 1.00 95.56 236 TYR A CA 1
ATOM 1823 C C . TYR A 1 236 ? -14.109 -9.623 -7.682 1.00 95.56 236 TYR A C 1
ATOM 1825 O O . TYR A 1 236 ? -14.402 -8.772 -8.523 1.00 95.56 236 TYR A O 1
ATOM 1833 N N . GLU A 1 237 ? -13.865 -10.891 -8.000 1.00 95.44 237 GLU A N 1
ATOM 1834 C CA . GLU A 1 237 ? -13.867 -11.433 -9.367 1.00 95.44 237 GLU A CA 1
ATOM 1835 C C . GLU A 1 237 ? -15.187 -11.193 -10.111 1.00 95.44 237 GLU A C 1
ATOM 1837 O O . GLU A 1 237 ? -15.168 -10.900 -11.312 1.00 95.44 237 GLU A O 1
ATOM 1842 N N . SER A 1 238 ? -16.313 -11.217 -9.387 1.00 95.38 238 SER A N 1
ATOM 1843 C CA . SER A 1 238 ? -17.651 -10.900 -9.903 1.00 95.38 238 SER A CA 1
ATOM 1844 C C . SER A 1 238 ? -17.856 -9.453 -10.366 1.00 95.38 238 SER A C 1
ATOM 1846 O O . SER A 1 238 ? -18.886 -9.152 -10.976 1.00 95.38 238 SER A O 1
ATOM 1848 N N . ALA A 1 239 ? -16.921 -8.533 -10.104 1.00 95.81 239 ALA A N 1
ATOM 1849 C CA . ALA A 1 239 ? -17.040 -7.161 -10.584 1.00 95.81 239 ALA A CA 1
ATOM 1850 C C . ALA A 1 239 ? -16.967 -7.084 -12.117 1.00 95.81 239 ALA A C 1
ATOM 1852 O O . ALA A 1 239 ? -16.034 -7.594 -12.740 1.00 95.81 239 ALA A O 1
ATOM 1853 N N . ALA A 1 240 ? -17.923 -6.371 -12.721 1.00 95.12 240 ALA A N 1
ATOM 1854 C CA . ALA A 1 240 ? -17.976 -6.181 -14.167 1.00 95.12 240 ALA A CA 1
ATOM 1855 C C . ALA A 1 240 ? -16.728 -5.423 -14.684 1.00 95.12 240 ALA A C 1
ATOM 1857 O O . ALA A 1 240 ? -16.435 -4.336 -14.162 1.00 95.12 240 ALA A O 1
ATOM 1858 N N . PRO A 1 241 ? -16.017 -5.937 -15.711 1.00 92.44 241 PRO A N 1
ATOM 1859 C CA . PRO A 1 241 ? -14.839 -5.293 -16.303 1.00 92.44 241 PRO A CA 1
ATOM 1860 C C . PRO A 1 241 ? -15.069 -3.825 -16.692 1.00 92.44 241 PRO A C 1
ATOM 1862 O O . PRO A 1 241 ? -14.240 -2.955 -16.425 1.00 92.44 241 PRO A O 1
ATOM 1865 N N . GLU A 1 242 ? -16.234 -3.516 -17.256 1.00 92.06 242 GLU A N 1
ATOM 1866 C CA . GLU A 1 242 ? -16.593 -2.172 -17.714 1.00 92.06 242 GLU A CA 1
ATOM 1867 C C . GLU A 1 242 ? -16.802 -1.211 -16.539 1.00 92.06 242 GLU A C 1
ATOM 1869 O O . GLU A 1 242 ? -16.553 -0.010 -16.657 1.00 92.06 242 GLU A O 1
ATOM 1874 N N . ALA A 1 243 ? -17.268 -1.727 -15.398 1.00 93.75 243 ALA A N 1
ATOM 1875 C CA . ALA A 1 243 ? -17.477 -0.941 -14.191 1.00 93.75 243 ALA A CA 1
ATOM 1876 C C . ALA A 1 243 ? -16.148 -0.641 -13.490 1.00 93.75 243 ALA A C 1
ATOM 1878 O O . ALA A 1 243 ? -15.922 0.505 -13.093 1.00 93.75 243 ALA A O 1
ATOM 1879 N N . VAL A 1 244 ? -15.251 -1.631 -13.377 1.00 94.06 244 VAL A N 1
ATOM 1880 C CA . VAL A 1 244 ? -13.910 -1.412 -12.804 1.00 94.06 244 VAL A CA 1
ATOM 1881 C C . VAL A 1 244 ? -13.054 -0.511 -13.693 1.00 94.06 244 VAL A C 1
ATOM 1883 O O . VAL A 1 244 ? -12.323 0.330 -13.179 1.00 94.06 244 VAL A O 1
ATOM 1886 N N . GLY A 1 245 ? -13.236 -0.577 -15.014 1.00 91.88 245 GLY A N 1
ATOM 1887 C CA . GLY A 1 245 ? -12.563 0.292 -15.976 1.00 91.88 245 GLY A CA 1
ATOM 1888 C C . GLY A 1 245 ? -12.862 1.787 -15.810 1.00 91.88 245 GLY A C 1
ATOM 1889 O O . GLY A 1 245 ? -12.078 2.621 -16.246 1.00 91.88 245 GLY A O 1
ATOM 1890 N N . ARG A 1 246 ? -13.967 2.153 -15.146 1.00 90.88 246 ARG A N 1
ATOM 1891 C CA . ARG A 1 246 ? -14.323 3.554 -14.835 1.00 90.88 246 ARG A CA 1
ATOM 1892 C C . ARG A 1 246 ? -13.718 4.053 -13.524 1.00 90.88 246 ARG A C 1
ATOM 1894 O O . ARG A 1 246 ? -13.915 5.213 -13.155 1.00 90.88 246 ARG A O 1
ATOM 1901 N N . LEU A 1 247 ? -13.047 3.178 -12.780 1.00 91.75 247 LEU A N 1
ATOM 1902 C CA . LEU A 1 247 ? -12.376 3.542 -11.544 1.00 91.75 247 LEU A CA 1
ATOM 1903 C C . LEU A 1 247 ? -11.062 4.270 -11.838 1.00 91.75 247 LEU A C 1
ATOM 1905 O O . LEU A 1 247 ? -10.541 4.267 -12.953 1.00 91.75 247 LEU A O 1
ATOM 1909 N N . TYR A 1 248 ? -10.517 4.918 -10.811 1.00 88.69 248 TYR A N 1
ATOM 1910 C CA . TYR A 1 248 ? -9.238 5.610 -10.923 1.00 88.69 248 TYR A CA 1
ATOM 1911 C C . TYR A 1 248 ? -8.135 4.651 -11.400 1.00 88.69 248 TYR A C 1
ATOM 1913 O O . TYR A 1 248 ? -8.079 3.502 -10.955 1.00 88.69 248 TYR A O 1
ATOM 1921 N N . GLY A 1 249 ? -7.291 5.116 -12.326 1.00 88.44 249 GLY A N 1
ATOM 1922 C CA . GLY A 1 249 ? -6.249 4.287 -12.940 1.00 88.44 249 GLY A CA 1
ATOM 1923 C C . GLY A 1 249 ? -6.795 3.119 -13.768 1.00 88.44 249 GLY A C 1
ATOM 1924 O O . GLY A 1 249 ? -6.147 2.083 -13.833 1.00 88.44 249 GLY A O 1
ATOM 1925 N N . ASN A 1 250 ? -8.001 3.249 -14.338 1.00 91.38 250 ASN A N 1
ATOM 1926 C CA . ASN A 1 250 ? -8.703 2.202 -15.097 1.00 91.38 250 ASN A CA 1
ATOM 1927 C C . ASN A 1 250 ? -8.949 0.898 -14.313 1.00 91.38 250 ASN A C 1
ATOM 1929 O O . ASN A 1 250 ? -9.157 -0.155 -14.913 1.00 91.38 250 ASN A O 1
ATOM 1933 N N . GLY A 1 251 ? -8.899 0.952 -12.977 1.00 93.69 251 GLY A N 1
ATOM 1934 C CA . GLY A 1 251 ? -9.019 -0.239 -12.134 1.00 93.69 251 GLY A CA 1
ATOM 1935 C C . GLY A 1 251 ? -7.798 -1.163 -12.169 1.00 93.69 251 GLY A C 1
ATOM 1936 O O . GLY A 1 251 ? -7.888 -2.279 -11.660 1.00 93.69 251 GLY A O 1
ATOM 1937 N N . PHE A 1 252 ? -6.679 -0.734 -12.761 1.00 95.62 252 PHE A N 1
ATOM 1938 C CA . PHE A 1 252 ? -5.522 -1.606 -12.946 1.00 95.62 252 PHE A CA 1
ATOM 1939 C C . PHE A 1 252 ? -4.919 -2.041 -11.612 1.00 95.62 252 PHE A C 1
ATOM 1941 O O . PHE A 1 252 ? -4.852 -1.250 -10.676 1.00 95.62 252 PHE A O 1
ATOM 1948 N N . THR A 1 253 ? -4.446 -3.283 -11.534 1.00 97.00 253 THR A N 1
ATOM 1949 C CA . THR A 1 253 ? -3.626 -3.826 -10.432 1.00 97.00 253 THR A CA 1
ATOM 1950 C C . THR A 1 253 ? -4.357 -4.098 -9.112 1.00 97.00 253 THR A C 1
ATOM 1952 O O . THR A 1 253 ? -3.930 -4.960 -8.349 1.00 97.00 253 THR A O 1
ATOM 1955 N N . TYR A 1 254 ? -5.445 -3.391 -8.799 1.00 96.19 254 TYR A N 1
ATOM 1956 C CA . TYR A 1 254 ? -6.114 -3.504 -7.494 1.00 96.19 254 TYR A CA 1
ATOM 1957 C C . TYR A 1 254 ? -7.514 -4.114 -7.540 1.00 96.19 254 TYR A C 1
ATOM 1959 O O . TYR A 1 254 ? -8.097 -4.339 -6.483 1.00 96.19 254 TYR A O 1
ATOM 1967 N N . THR A 1 255 ? -8.086 -4.363 -8.718 1.00 96.69 255 THR A N 1
ATOM 1968 C CA . THR A 1 255 ? -9.475 -4.832 -8.853 1.00 96.69 255 THR A CA 1
ATOM 1969 C C . THR A 1 255 ? -9.547 -6.303 -9.241 1.00 96.69 255 THR A C 1
ATOM 1971 O O . THR A 1 255 ? -8.665 -6.808 -9.920 1.00 96.69 255 THR A O 1
ATOM 1974 N N . ARG A 1 256 ? -10.629 -6.990 -8.851 1.00 96.31 256 ARG A N 1
ATOM 1975 C CA . ARG A 1 256 ? -10.934 -8.371 -9.281 1.00 96.31 256 ARG A CA 1
ATOM 1976 C C . ARG A 1 256 ? -9.870 -9.415 -8.901 1.00 96.31 256 ARG A C 1
ATOM 1978 O O . ARG A 1 256 ? -9.612 -10.341 -9.660 1.00 96.31 256 ARG A O 1
ATOM 1985 N N . HIS A 1 257 ? -9.269 -9.268 -7.721 1.00 95.88 257 HIS A N 1
ATOM 1986 C CA . HIS A 1 257 ? -8.230 -10.169 -7.200 1.00 95.88 257 HIS A CA 1
ATOM 1987 C C . HIS A 1 257 ? -8.648 -10.902 -5.917 1.00 95.88 257 HIS A C 1
ATOM 1989 O O . HIS A 1 257 ? -7.794 -11.435 -5.209 1.00 95.88 257 HIS A O 1
ATOM 1995 N N . LEU A 1 258 ? -9.941 -10.885 -5.583 1.00 95.50 258 LEU A N 1
ATOM 1996 C CA . LEU A 1 258 ? -10.524 -11.628 -4.470 1.00 95.50 258 LEU A CA 1
ATOM 1997 C C . LEU A 1 258 ? -11.665 -12.517 -4.954 1.00 95.50 258 LEU A C 1
ATOM 1999 O O . LEU A 1 258 ? -12.583 -12.058 -5.632 1.00 95.50 258 LEU A O 1
ATOM 2003 N N . GLU A 1 259 ? -11.662 -13.757 -4.490 1.00 93.88 259 GLU A N 1
ATOM 2004 C CA . GLU A 1 259 ? -12.784 -14.670 -4.671 1.00 93.88 259 GLU A CA 1
ATOM 2005 C C . GLU A 1 259 ? -14.049 -14.151 -3.974 1.00 93.88 259 GLU A C 1
ATOM 2007 O O . GLU A 1 259 ? -14.020 -13.580 -2.872 1.00 93.88 259 GLU A O 1
ATOM 2012 N N . ASP A 1 260 ? -15.193 -14.408 -4.595 1.00 93.12 260 ASP A N 1
ATOM 2013 C CA . ASP A 1 260 ? -16.499 -14.122 -4.027 1.00 93.12 260 ASP A CA 1
ATOM 2014 C C . ASP A 1 260 ? -16.806 -15.031 -2.831 1.00 93.12 260 ASP A C 1
ATOM 2016 O O . ASP A 1 260 ? -17.070 -16.222 -2.973 1.00 93.12 260 ASP A O 1
ATOM 2020 N N . ARG A 1 261 ? -16.822 -14.446 -1.627 1.00 90.06 261 ARG A N 1
ATOM 2021 C CA . ARG A 1 261 ? -17.139 -15.157 -0.380 1.00 90.06 261 ARG A CA 1
ATOM 2022 C C . ARG A 1 261 ? -18.344 -14.552 0.326 1.00 90.06 261 ARG A C 1
ATOM 2024 O O . ARG A 1 261 ? -18.492 -13.325 0.411 1.00 90.06 261 ARG A O 1
ATOM 2031 N N . ALA A 1 262 ? -19.193 -15.420 0.867 1.00 91.62 262 ALA A N 1
ATOM 2032 C CA . ALA A 1 262 ? -20.278 -15.017 1.748 1.00 91.62 262 ALA A CA 1
ATOM 2033 C C . ALA A 1 262 ? -19.692 -14.625 3.111 1.00 91.62 262 ALA A C 1
ATOM 2035 O O . ALA A 1 262 ? -19.059 -15.434 3.774 1.00 91.62 262 ALA A O 1
ATOM 2036 N N . ILE A 1 263 ? -19.885 -13.370 3.518 1.00 94.31 263 ILE A N 1
ATOM 2037 C CA . ILE A 1 263 ? -19.408 -12.844 4.802 1.00 94.31 263 ILE A CA 1
ATOM 2038 C C . ILE A 1 263 ? -20.594 -12.174 5.479 1.00 94.31 263 ILE A C 1
ATOM 2040 O O . ILE A 1 263 ? -21.212 -11.288 4.877 1.00 94.31 263 ILE A O 1
ATOM 2044 N N . ASP A 1 264 ? -20.885 -12.582 6.715 1.00 93.38 264 ASP A N 1
ATOM 2045 C CA . ASP A 1 264 ? -21.904 -11.943 7.546 1.00 93.38 264 ASP A CA 1
ATOM 2046 C C . ASP A 1 264 ? -21.442 -10.526 7.918 1.00 93.38 264 ASP A C 1
ATOM 2048 O O . ASP A 1 264 ? -20.477 -10.334 8.667 1.00 93.38 264 ASP A O 1
ATOM 2052 N N . ARG A 1 265 ? -22.140 -9.534 7.360 1.00 93.12 265 ARG A N 1
ATOM 2053 C CA . ARG A 1 265 ? -21.916 -8.098 7.579 1.00 93.12 265 ARG A CA 1
ATOM 2054 C C . ARG A 1 265 ? -23.049 -7.457 8.382 1.00 93.12 265 ARG A C 1
ATOM 2056 O O . ARG A 1 265 ? -23.104 -6.230 8.479 1.00 93.12 265 ARG A O 1
ATOM 2063 N N . ASP A 1 266 ? -23.933 -8.260 8.961 1.00 93.88 266 ASP A N 1
ATOM 2064 C CA . ASP A 1 266 ? -25.077 -7.781 9.717 1.00 93.88 266 ASP A CA 1
ATOM 2065 C C . ASP A 1 266 ? -24.717 -7.528 11.179 1.00 93.88 266 ASP A C 1
ATOM 2067 O O . ASP A 1 266 ? -23.710 -7.995 11.717 1.00 93.88 266 ASP A O 1
ATOM 2071 N N . ARG A 1 267 ? -25.575 -6.748 11.850 1.00 95.31 267 ARG A N 1
ATOM 2072 C CA . ARG A 1 267 ? -25.543 -6.527 13.308 1.00 95.31 267 ARG A CA 1
ATOM 2073 C C . ARG A 1 267 ? -24.173 -6.087 13.850 1.00 95.31 267 ARG A C 1
ATOM 2075 O O . ARG A 1 267 ? -23.895 -6.282 15.030 1.00 95.31 267 ARG A O 1
ATOM 2082 N N . ILE A 1 268 ? -23.350 -5.419 13.035 1.00 96.19 268 ILE A N 1
ATOM 2083 C CA . ILE A 1 268 ? -21.973 -5.011 13.380 1.00 96.19 268 ILE A CA 1
ATOM 2084 C C . ILE A 1 268 ? -21.895 -4.289 14.727 1.00 96.19 268 ILE A C 1
ATOM 2086 O O . ILE A 1 268 ? -21.013 -4.572 15.529 1.00 96.19 268 ILE A O 1
ATOM 2090 N N . ALA A 1 269 ? -22.847 -3.401 15.029 1.00 97.00 269 ALA A N 1
ATOM 2091 C CA . ALA A 1 269 ? -22.881 -2.719 16.320 1.00 97.00 269 ALA A CA 1
ATOM 2092 C C . ALA A 1 269 ? -23.029 -3.693 17.505 1.00 97.00 269 ALA A C 1
ATOM 2094 O O . ALA A 1 269 ? -22.383 -3.510 18.531 1.00 97.00 269 ALA A O 1
ATOM 2095 N N . SER A 1 270 ? -23.868 -4.723 17.389 1.00 98.00 270 SER A N 1
ATOM 2096 C CA . SER A 1 270 ? -24.019 -5.752 18.426 1.00 98.00 270 SER A CA 1
ATOM 2097 C C . SER A 1 270 ? -22.756 -6.600 18.553 1.00 98.00 270 SER A C 1
ATOM 2099 O O . SER A 1 270 ? -22.296 -6.821 19.669 1.00 98.00 270 SER A O 1
ATOM 2101 N N . ARG A 1 271 ? -22.138 -6.965 17.425 1.00 98.06 271 ARG A N 1
ATOM 2102 C CA . ARG A 1 271 ? -20.891 -7.746 17.383 1.00 98.06 271 ARG A CA 1
ATOM 2103 C C . ARG A 1 271 ? -19.708 -7.002 18.014 1.00 98.06 271 ARG A C 1
ATOM 2105 O O . ARG A 1 271 ? -18.926 -7.584 18.761 1.00 98.06 271 ARG A O 1
ATOM 2112 N N . ILE A 1 272 ? -19.627 -5.681 17.805 1.00 98.25 272 ILE A N 1
ATOM 2113 C CA . ILE A 1 272 ? -18.663 -4.804 18.494 1.00 98.25 272 ILE A CA 1
ATOM 2114 C C . ILE A 1 272 ? -18.920 -4.798 20.008 1.00 98.25 272 ILE A C 1
ATOM 2116 O O . ILE A 1 272 ? -17.975 -4.929 20.782 1.00 98.25 272 ILE A O 1
ATOM 2120 N N . ARG A 1 273 ? -20.180 -4.666 20.455 1.00 98.31 273 ARG A N 1
ATOM 2121 C CA . ARG A 1 273 ? -20.515 -4.673 21.895 1.00 98.31 273 ARG A CA 1
ATOM 2122 C C . ARG A 1 273 ? -20.150 -5.993 22.570 1.00 98.31 273 ARG A C 1
ATOM 2124 O O . ARG A 1 273 ? -19.665 -5.974 23.699 1.00 98.31 273 ARG A O 1
ATOM 2131 N N . ALA A 1 274 ? -20.360 -7.101 21.864 1.00 98.06 274 ALA A N 1
ATOM 2132 C CA . ALA A 1 274 ? -20.025 -8.453 22.300 1.00 98.06 274 ALA A CA 1
ATOM 2133 C C . ALA A 1 274 ? -18.520 -8.776 22.224 1.00 98.06 274 ALA A C 1
ATOM 2135 O O . ALA A 1 274 ? -18.113 -9.840 22.678 1.00 98.06 274 ALA A O 1
ATOM 2136 N N . ARG A 1 275 ? -17.690 -7.857 21.702 1.00 97.69 275 ARG A N 1
ATOM 2137 C CA . ARG A 1 275 ? -16.234 -8.015 21.543 1.00 97.69 275 ARG A CA 1
ATOM 2138 C C . ARG A 1 275 ? -15.832 -9.246 20.711 1.00 97.69 275 ARG A C 1
ATOM 2140 O O . ARG A 1 275 ? -14.851 -9.908 21.022 1.00 97.69 275 ARG A O 1
ATOM 2147 N N . GLU A 1 276 ? -16.566 -9.535 19.636 1.00 98.00 276 GLU A N 1
ATOM 2148 C CA . GLU A 1 276 ? -16.369 -10.741 18.802 1.00 98.00 276 GLU A CA 1
ATOM 2149 C C . GLU A 1 276 ? -15.076 -10.764 17.964 1.00 98.00 276 GLU A C 1
ATOM 2151 O O . GLU A 1 276 ? -14.700 -11.800 17.413 1.00 98.00 276 GLU A O 1
ATOM 2156 N N . PHE A 1 277 ? -14.422 -9.618 17.801 1.00 98.44 277 PHE A N 1
ATOM 2157 C CA . PHE A 1 277 ? -13.228 -9.475 16.963 1.00 98.44 277 PHE A CA 1
ATOM 2158 C C . PHE A 1 277 ? -11.957 -9.421 17.807 1.00 98.44 277 PHE A C 1
ATOM 2160 O O . PHE A 1 277 ? -11.930 -8.735 18.823 1.00 98.44 277 PHE A O 1
ATOM 2167 N N . ASP A 1 278 ? -10.887 -10.067 17.352 1.00 98.38 278 ASP A N 1
ATOM 2168 C CA . ASP A 1 278 ? -9.549 -9.986 17.948 1.00 98.38 278 ASP A CA 1
ATOM 2169 C C . ASP A 1 278 ? -8.884 -8.630 17.684 1.00 98.38 278 ASP A C 1
ATOM 2171 O O . ASP A 1 278 ? -8.011 -8.205 18.443 1.00 98.38 278 ASP A O 1
ATOM 2175 N N . LEU A 1 279 ? -9.266 -7.974 16.585 1.00 98.62 279 LEU A N 1
ATOM 2176 C CA . LEU A 1 279 ? -8.724 -6.702 16.119 1.00 98.62 279 LEU A CA 1
ATOM 2177 C C . LEU A 1 279 ? -9.800 -5.922 15.353 1.00 98.62 279 LEU A C 1
ATOM 2179 O O . LEU A 1 279 ? -10.530 -6.488 14.536 1.00 98.62 279 LEU A O 1
ATOM 2183 N N . VAL A 1 280 ? -9.863 -4.610 15.576 1.00 98.31 280 VAL A N 1
ATOM 2184 C CA . VAL A 1 280 ? -10.710 -3.688 14.810 1.00 98.31 280 VAL A CA 1
ATOM 2185 C C . VAL A 1 280 ? -9.832 -2.704 14.045 1.00 98.31 280 VAL A C 1
ATOM 2187 O O . VAL A 1 280 ? -8.972 -2.047 14.621 1.00 98.31 280 VAL A O 1
ATOM 2190 N N . ILE A 1 281 ? -10.062 -2.569 12.745 1.00 97.69 281 ILE A N 1
ATOM 2191 C CA . ILE A 1 281 ? -9.308 -1.691 11.852 1.00 97.69 281 ILE A CA 1
ATOM 2192 C C . ILE A 1 281 ? -10.231 -0.571 11.389 1.00 97.69 281 ILE A C 1
ATOM 2194 O O . ILE A 1 281 ? -11.251 -0.824 10.754 1.00 97.69 281 ILE A O 1
ATOM 2198 N N . MET A 1 282 ? -9.869 0.673 11.680 1.00 94.44 282 MET A N 1
ATOM 2199 C CA . MET A 1 282 ? -10.507 1.868 11.134 1.00 94.44 282 MET A CA 1
ATOM 2200 C C . MET A 1 282 ? -9.680 2.377 9.955 1.00 94.44 282 MET A C 1
ATOM 2202 O O . MET A 1 282 ? -8.679 3.072 10.137 1.00 94.44 282 MET A O 1
ATOM 2206 N N . ALA A 1 283 ? -10.093 2.004 8.747 1.00 92.00 283 ALA A N 1
ATOM 2207 C CA . ALA A 1 283 ? -9.376 2.307 7.520 1.00 92.00 283 ALA A CA 1
ATOM 2208 C C . ALA A 1 283 ? -9.88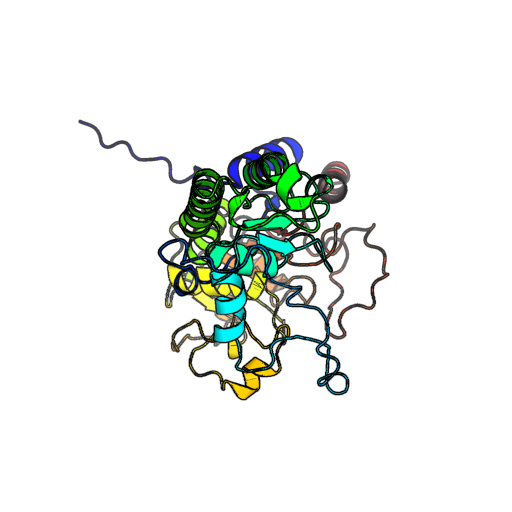1 3.577 6.826 1.00 92.00 283 ALA A C 1
ATOM 2210 O O . ALA A 1 283 ? -11.087 3.823 6.751 1.00 92.00 283 ALA A O 1
ATOM 2211 N N . ASN A 1 284 ? -8.936 4.337 6.262 1.00 84.19 284 ASN A N 1
ATOM 2212 C CA . ASN A 1 284 ? -9.160 5.604 5.565 1.00 84.19 284 ASN A CA 1
ATOM 2213 C C . ASN A 1 284 ? -9.896 6.634 6.433 1.00 84.19 284 ASN A C 1
ATOM 2215 O O . ASN A 1 284 ? -11.023 7.054 6.155 1.00 84.19 284 ASN A O 1
ATOM 2219 N N . ILE A 1 285 ? -9.224 7.047 7.503 1.00 83.88 285 ILE A N 1
ATOM 2220 C CA . ILE A 1 285 ? -9.788 7.986 8.476 1.00 83.88 285 ILE A CA 1
ATOM 2221 C C . ILE A 1 285 ? -10.177 9.347 7.902 1.00 83.88 285 ILE A C 1
ATOM 2223 O O . ILE A 1 285 ? -11.066 9.996 8.448 1.00 83.88 285 ILE A O 1
ATOM 2227 N N . GLU A 1 286 ? -9.576 9.778 6.791 1.00 75.38 286 GLU A N 1
ATOM 2228 C CA . GLU A 1 286 ? -9.946 11.030 6.125 1.00 75.38 286 GLU A CA 1
ATOM 2229 C C . GLU A 1 286 ? -11.405 11.029 5.650 1.00 75.38 286 GLU A C 1
ATOM 2231 O O . GLU A 1 286 ? -12.057 12.068 5.554 1.00 75.38 286 GLU A O 1
ATOM 2236 N N . ARG A 1 287 ? -11.946 9.849 5.354 1.00 75.00 287 ARG A N 1
ATOM 2237 C CA . ARG A 1 287 ? -13.312 9.686 4.847 1.00 75.00 287 ARG A CA 1
ATOM 2238 C C . ARG A 1 287 ? -14.269 9.203 5.935 1.00 75.00 287 ARG A C 1
ATOM 2240 O O . ARG A 1 287 ? -15.386 8.770 5.648 1.00 75.00 287 ARG A O 1
ATOM 2247 N N . GLY A 1 288 ? -13.849 9.339 7.192 1.00 75.94 288 GLY A N 1
ATOM 2248 C CA . GLY A 1 288 ? -14.666 9.176 8.382 1.00 75.94 288 GLY A CA 1
ATOM 2249 C C . GLY A 1 288 ? -14.294 7.974 9.240 1.00 75.94 288 GLY A C 1
ATOM 2250 O O . GLY A 1 288 ? -13.547 7.083 8.853 1.00 75.94 288 GLY A O 1
ATOM 2251 N N . THR A 1 289 ? -14.873 7.952 10.435 1.00 82.44 289 THR A N 1
ATOM 2252 C CA . THR A 1 289 ? -14.548 6.999 11.502 1.00 82.44 289 THR A CA 1
ATOM 2253 C C . THR A 1 289 ? -15.813 6.251 11.950 1.00 82.44 289 THR A C 1
ATOM 2255 O O . THR A 1 289 ? -16.366 6.499 13.028 1.00 82.44 289 THR A O 1
ATOM 2258 N N . PRO A 1 290 ? -16.366 5.373 11.088 1.00 87.12 290 PRO A N 1
ATOM 2259 C CA . PRO A 1 290 ? -17.585 4.636 11.411 1.00 87.12 290 PRO A CA 1
ATOM 2260 C C . PRO A 1 290 ? -17.415 3.851 12.716 1.00 87.12 290 PRO A C 1
ATOM 2262 O O . PRO A 1 290 ? -16.390 3.220 12.942 1.00 87.12 290 PRO A O 1
ATOM 2265 N N . PHE A 1 291 ? -18.437 3.894 13.571 1.00 90.88 291 PHE A N 1
ATOM 2266 C CA . PHE A 1 291 ? -18.466 3.213 14.870 1.00 90.88 291 PHE A CA 1
ATOM 2267 C C . PHE A 1 291 ? -17.388 3.635 15.887 1.00 90.88 291 PHE A C 1
ATOM 2269 O O . PHE A 1 291 ? -17.332 3.020 16.945 1.00 90.88 291 PHE A O 1
ATOM 2276 N N . LEU A 1 292 ? -16.609 4.704 15.662 1.00 90.75 292 LEU A N 1
ATOM 2277 C CA . LEU A 1 292 ? -15.507 5.116 16.554 1.00 90.75 292 LEU A CA 1
ATOM 2278 C C . LEU A 1 292 ? -15.890 5.165 18.037 1.00 90.75 292 LEU A C 1
ATOM 2280 O O . LEU A 1 292 ? -15.200 4.584 18.871 1.00 90.75 292 LEU A O 1
ATOM 2284 N N . LYS A 1 293 ? -17.003 5.832 18.372 1.00 91.31 293 LYS A N 1
ATOM 2285 C CA . LYS A 1 293 ? -17.482 5.928 19.760 1.00 91.31 293 LYS A CA 1
ATOM 2286 C C . LYS A 1 293 ? -17.722 4.545 20.367 1.00 91.31 293 LYS A C 1
ATOM 2288 O O . LYS A 1 293 ? -17.330 4.305 21.501 1.00 91.31 293 LYS A O 1
ATOM 2293 N N . LEU A 1 294 ? -18.346 3.649 19.605 1.00 94.81 294 LEU A N 1
ATOM 2294 C CA . LEU A 1 294 ? -18.667 2.300 20.055 1.00 94.81 294 LEU A CA 1
ATOM 2295 C C . LEU A 1 294 ? -17.402 1.446 20.193 1.00 94.81 294 LEU A C 1
ATOM 2297 O O . LEU A 1 294 ? -17.218 0.783 21.205 1.00 94.81 294 LEU A O 1
ATOM 2301 N N . VAL A 1 295 ? -16.495 1.507 19.216 1.00 95.88 295 VAL A N 1
ATOM 2302 C CA . VAL A 1 295 ? -15.214 0.791 19.267 1.00 95.88 295 VAL A CA 1
ATOM 2303 C C . VAL A 1 295 ? -14.418 1.219 20.502 1.00 95.88 295 VAL A C 1
ATOM 2305 O O . VAL A 1 295 ? -14.025 0.360 21.280 1.00 95.88 295 VAL A O 1
ATOM 2308 N N . ARG A 1 296 ? -14.290 2.528 20.768 1.00 93.44 296 ARG A N 1
ATOM 2309 C CA . ARG A 1 296 ? -13.583 3.055 21.954 1.00 93.44 296 ARG A CA 1
ATOM 2310 C C . ARG A 1 296 ? -14.192 2.625 23.292 1.00 93.44 296 ARG A C 1
ATOM 2312 O O . ARG A 1 296 ? -13.482 2.586 24.288 1.00 93.44 296 ARG A O 1
ATOM 2319 N N . GLN A 1 297 ? -15.494 2.344 23.338 1.00 95.38 297 GLN A N 1
ATOM 2320 C CA . GLN A 1 297 ? -16.166 1.871 24.555 1.00 95.38 297 GLN A CA 1
ATOM 2321 C C . GLN A 1 297 ? -15.885 0.392 24.845 1.00 95.38 297 GLN A C 1
ATOM 2323 O O . GLN A 1 297 ? -15.940 -0.027 26.000 1.00 95.38 297 GLN A O 1
ATOM 2328 N N . HIS A 1 298 ? -15.609 -0.407 23.811 1.00 97.69 298 HIS A N 1
ATOM 2329 C CA . HIS A 1 298 ? -15.552 -1.863 23.930 1.00 97.69 298 HIS A CA 1
ATOM 2330 C C . HIS A 1 298 ? -14.168 -2.458 23.674 1.00 97.69 298 HIS A C 1
ATOM 2332 O O . HIS A 1 298 ? -13.912 -3.550 24.173 1.00 97.69 298 HIS A O 1
ATOM 2338 N N . TYR A 1 299 ? -13.277 -1.767 22.968 1.00 97.56 299 TYR A N 1
ATOM 2339 C CA . TYR A 1 299 ? -11.954 -2.263 22.606 1.00 97.56 299 TYR A CA 1
ATOM 2340 C C . TYR A 1 299 ? -10.844 -1.413 23.226 1.00 97.56 299 TYR A C 1
ATOM 2342 O O . TYR A 1 299 ? -10.914 -0.184 23.149 1.00 97.56 299 TYR A O 1
ATOM 2350 N N . PRO A 1 300 ? -9.807 -2.039 23.814 1.00 95.62 300 PRO A N 1
ATOM 2351 C CA . PRO A 1 300 ? -8.617 -1.315 24.235 1.00 95.62 300 PRO A CA 1
ATOM 2352 C C . PRO A 1 300 ? -7.838 -0.826 23.010 1.00 95.62 300 PRO A C 1
ATOM 2354 O O . PRO A 1 300 ? -7.937 -1.398 21.921 1.00 95.62 300 PRO A O 1
ATOM 2357 N N . ARG A 1 301 ? -7.035 0.223 23.200 1.00 94.50 301 ARG A N 1
ATOM 2358 C CA . ARG A 1 301 ? -6.270 0.893 22.139 1.00 94.50 301 ARG A CA 1
ATOM 2359 C C . ARG A 1 301 ? -5.413 -0.084 21.327 1.00 94.50 301 ARG A C 1
ATOM 2361 O O . ARG A 1 301 ? -5.337 0.030 20.109 1.00 94.50 301 ARG A O 1
ATOM 2368 N N . GLU A 1 302 ? -4.801 -1.060 21.984 1.00 95.12 302 GLU A N 1
ATOM 2369 C CA . GLU A 1 302 ? -3.888 -2.050 21.399 1.00 95.12 302 GLU A CA 1
ATOM 2370 C C . GLU A 1 302 ? -4.613 -3.036 20.469 1.00 95.12 302 GLU A C 1
ATOM 2372 O O . GLU A 1 302 ? -3.978 -3.748 19.701 1.00 95.12 302 GLU A O 1
ATOM 2377 N N . ARG A 1 303 ? -5.951 -3.073 20.514 1.00 97.12 303 ARG A N 1
ATOM 2378 C CA . ARG A 1 303 ? -6.809 -3.878 19.631 1.00 97.12 303 ARG A CA 1
ATOM 2379 C C . ARG A 1 303 ? -7.540 -3.036 18.587 1.00 97.12 303 ARG A C 1
ATOM 2381 O O . ARG A 1 303 ? -8.452 -3.534 17.927 1.00 97.12 303 ARG A O 1
ATOM 2388 N N . VAL A 1 304 ? -7.144 -1.775 18.424 1.00 97.56 304 VAL A N 1
ATOM 2389 C CA . VAL A 1 304 ? -7.704 -0.866 17.426 1.00 97.56 304 VAL A CA 1
ATOM 2390 C C . VAL A 1 304 ? -6.579 -0.306 16.569 1.00 97.56 304 VAL A C 1
ATOM 2392 O O . VAL A 1 304 ? -5.696 0.385 17.067 1.00 97.56 304 VAL A O 1
ATOM 2395 N N . ALA A 1 305 ? -6.625 -0.572 15.269 1.00 97.44 305 ALA A N 1
ATOM 2396 C CA . ALA A 1 305 ? -5.728 0.033 14.298 1.00 97.44 305 ALA A CA 1
ATOM 2397 C C . ALA A 1 305 ? -6.416 1.207 13.594 1.00 97.44 305 ALA A C 1
ATOM 2399 O O . ALA A 1 305 ? -7.587 1.126 13.222 1.00 97.44 305 ALA A O 1
ATOM 2400 N N . ILE A 1 306 ? -5.682 2.293 13.383 1.00 95.06 306 ILE A N 1
ATOM 2401 C CA . ILE A 1 306 ? -6.142 3.494 12.688 1.00 95.06 306 ILE A CA 1
ATOM 2402 C C . ILE A 1 306 ? -5.257 3.705 11.470 1.00 95.06 306 ILE A C 1
ATOM 2404 O O . ILE A 1 306 ? -4.064 3.941 11.626 1.00 95.06 306 ILE A O 1
ATOM 2408 N N . VAL A 1 307 ? -5.828 3.632 10.269 1.00 94.94 307 VAL A N 1
ATOM 2409 C CA . VAL A 1 307 ? -5.052 3.642 9.022 1.00 94.94 307 VAL A CA 1
ATOM 2410 C C . VAL A 1 307 ? -5.288 4.931 8.237 1.00 94.94 307 VAL A C 1
ATOM 2412 O O . VAL A 1 307 ? -6.421 5.252 7.860 1.00 94.94 307 VAL A O 1
ATOM 2415 N N . ASP A 1 308 ? -4.194 5.641 7.964 1.00 91.31 308 ASP A N 1
ATOM 2416 C CA . ASP A 1 308 ? -4.132 6.874 7.183 1.00 91.31 308 ASP A CA 1
ATOM 2417 C C . ASP A 1 308 ? -3.323 6.686 5.888 1.00 91.31 308 ASP A C 1
ATOM 2419 O O . ASP A 1 308 ? -2.094 6.580 5.906 1.00 91.31 308 ASP A O 1
ATOM 2423 N N . GLY A 1 309 ? -4.034 6.671 4.758 1.00 87.62 309 GLY A N 1
ATOM 2424 C CA . GLY A 1 309 ? -3.464 6.560 3.412 1.00 87.62 309 GLY A CA 1
ATOM 2425 C C . GLY A 1 309 ? -3.329 7.882 2.662 1.00 87.62 309 GLY A C 1
ATOM 2426 O O . GLY A 1 309 ? -3.092 7.861 1.458 1.00 87.62 309 GLY A O 1
ATOM 2427 N N . GLY A 1 310 ? -3.521 9.019 3.332 1.00 83.62 310 GLY A N 1
ATOM 2428 C CA . GLY A 1 310 ? -3.604 10.319 2.679 1.00 83.62 310 GLY A CA 1
ATOM 2429 C C . GLY A 1 310 ? -2.301 10.840 2.062 1.00 83.62 310 GLY A C 1
ATOM 2430 O O . GLY A 1 310 ? -1.204 10.610 2.576 1.00 83.62 310 GLY A O 1
ATOM 2431 N N . ASP A 1 311 ? -2.438 11.597 0.966 1.00 79.88 311 ASP A N 1
ATOM 2432 C CA . ASP A 1 311 ? -1.378 12.351 0.264 1.00 79.88 311 ASP A CA 1
ATOM 2433 C C . ASP A 1 311 ? -1.012 13.644 1.019 1.00 79.88 311 ASP A C 1
ATOM 2435 O O . ASP A 1 311 ? -1.108 14.759 0.489 1.00 79.88 311 ASP A O 1
ATOM 2439 N N . TYR A 1 312 ? -0.696 13.516 2.306 1.00 78.88 312 TYR A N 1
ATOM 2440 C CA . TYR A 1 312 ? -0.365 14.644 3.166 1.00 78.88 312 TYR A CA 1
ATOM 2441 C C . TYR A 1 312 ? 0.486 14.234 4.363 1.00 78.88 312 TYR A C 1
ATOM 2443 O O . TYR A 1 312 ? 0.422 13.122 4.891 1.00 78.88 312 TYR A O 1
ATOM 2451 N N . GLU A 1 313 ? 1.237 15.218 4.829 1.00 75.12 313 GLU A N 1
ATOM 2452 C CA . GLU A 1 313 ? 2.265 15.061 5.843 1.00 75.12 313 GLU A CA 1
ATOM 2453 C C . GLU A 1 313 ? 1.695 14.891 7.260 1.00 75.12 313 GLU A C 1
ATOM 2455 O O . GLU A 1 313 ? 2.112 14.016 8.019 1.00 75.12 313 GLU A O 1
ATOM 2460 N N . LEU A 1 314 ? 0.690 15.695 7.618 1.00 78.38 314 LEU A N 1
ATOM 2461 C CA . LEU A 1 314 ? 0.131 15.725 8.970 1.00 78.38 314 LEU A CA 1
ATOM 2462 C C . LEU A 1 314 ? -1.068 14.793 9.121 1.00 78.38 314 LEU A C 1
ATOM 2464 O O . LEU A 1 314 ? -1.985 14.789 8.303 1.00 78.38 314 LEU A O 1
ATOM 2468 N N . PHE A 1 315 ? -1.088 14.033 10.209 1.00 75.06 315 PHE A N 1
ATOM 2469 C CA . PHE A 1 315 ? -2.177 13.116 10.522 1.00 75.06 315 PHE A CA 1
ATOM 2470 C C . PHE A 1 315 ? -3.492 13.883 10.787 1.00 75.06 315 PHE A C 1
ATOM 2472 O O . PHE A 1 315 ? -3.463 14.938 11.431 1.00 75.06 315 PHE A O 1
ATOM 2479 N N . PRO A 1 316 ? -4.665 13.380 10.357 1.00 63.91 316 PRO A N 1
ATOM 2480 C CA . PRO A 1 316 ? -5.944 14.051 10.578 1.00 63.91 316 PRO A CA 1
ATOM 2481 C C . PRO A 1 316 ? -6.222 14.376 12.056 1.00 63.91 316 PRO A C 1
ATOM 2483 O O . PRO A 1 316 ? -5.926 13.593 12.963 1.00 63.91 316 PRO A O 1
ATOM 2486 N N . GLY A 1 317 ? -6.795 15.560 12.289 1.00 57.28 317 GLY A N 1
ATOM 2487 C CA . GLY A 1 317 ? -7.052 16.122 13.619 1.00 57.28 317 GLY A CA 1
ATOM 2488 C C . GLY A 1 317 ? -5.836 16.788 14.283 1.00 57.28 317 GLY A C 1
ATOM 2489 O O . GLY A 1 317 ? -5.861 16.999 15.500 1.00 57.28 317 GLY A O 1
ATOM 2490 N N . GLN A 1 318 ? -4.731 17.010 13.549 1.00 61.53 318 GLN A N 1
ATOM 2491 C CA . GLN A 1 318 ? -3.575 17.796 14.007 1.00 61.53 318 GLN A CA 1
ATOM 2492 C C . GLN A 1 318 ? -3.779 19.299 13.713 1.00 61.53 318 GLN A C 1
ATOM 2494 O O . GLN A 1 318 ? -4.084 19.640 12.567 1.00 61.53 318 GLN A O 1
ATOM 2499 N N . PRO A 1 319 ? -3.524 20.195 14.694 1.00 50.78 319 PRO A N 1
ATOM 2500 C CA . PRO A 1 319 ? -3.876 21.625 14.642 1.00 50.78 319 PRO A CA 1
ATOM 2501 C C . PRO A 1 319 ? -3.111 22.458 13.595 1.00 50.78 319 PRO A C 1
ATOM 2503 O O . PRO A 1 319 ? -3.390 23.638 13.422 1.00 50.78 319 PRO A O 1
ATOM 2506 N N . ALA A 1 320 ? -2.162 21.853 12.872 1.00 52.81 320 ALA A N 1
ATOM 2507 C CA . ALA A 1 320 ? -1.382 22.494 11.814 1.00 52.81 320 ALA A CA 1
ATOM 2508 C C . ALA A 1 320 ? -1.726 21.993 10.400 1.00 52.81 320 ALA A C 1
ATOM 2510 O O . ALA A 1 320 ? -1.041 22.370 9.453 1.00 52.81 320 ALA A O 1
ATOM 2511 N N . ARG A 1 321 ? -2.754 21.144 10.213 1.00 53.44 321 ARG A N 1
ATOM 2512 C CA . ARG A 1 321 ? -3.179 20.721 8.867 1.00 53.44 321 ARG A CA 1
ATOM 2513 C C . ARG A 1 321 ? -3.807 21.930 8.160 1.00 53.44 321 ARG A C 1
ATOM 2515 O O . ARG A 1 321 ? -4.910 22.324 8.543 1.00 53.44 321 ARG A O 1
ATOM 2522 N N . PRO A 1 322 ? -3.160 22.533 7.143 1.00 48.75 322 PRO A N 1
ATOM 2523 C CA . PRO A 1 322 ? -3.766 23.660 6.458 1.00 48.75 322 PRO A CA 1
ATOM 2524 C C . PRO A 1 322 ? -5.067 23.188 5.798 1.00 48.75 322 PRO A C 1
ATOM 2526 O O . PRO A 1 322 ? -5.126 22.101 5.220 1.00 48.75 322 PRO A O 1
ATOM 2529 N N . ALA A 1 323 ? -6.119 24.010 5.858 1.00 49.62 323 ALA A N 1
ATOM 2530 C CA . ALA A 1 323 ? -7.422 23.727 5.242 1.00 49.62 323 ALA A CA 1
ATOM 2531 C C . ALA A 1 323 ? -7.363 23.606 3.697 1.00 49.62 323 ALA A C 1
ATOM 2533 O O . ALA A 1 323 ? -8.385 23.467 3.024 1.00 49.62 323 ALA A O 1
ATOM 2534 N N . THR A 1 324 ? -6.166 23.692 3.113 1.00 44.03 324 THR A N 1
ATOM 2535 C CA . THR A 1 324 ? -5.904 23.930 1.699 1.00 44.03 324 THR A CA 1
ATOM 2536 C C . THR A 1 324 ? -5.376 22.688 0.988 1.00 44.03 324 THR A C 1
ATOM 2538 O O . THR A 1 324 ? -4.226 22.564 0.591 1.00 44.03 324 THR A O 1
ATOM 2541 N N . ARG A 1 325 ? -6.300 21.790 0.695 1.00 44.72 325 ARG A N 1
ATOM 2542 C CA . ARG A 1 325 ? -6.506 21.230 -0.647 1.00 44.72 325 ARG A CA 1
ATOM 2543 C C . ARG A 1 325 ? -8.002 21.006 -0.693 1.00 44.72 325 ARG A C 1
ATOM 2545 O O . ARG A 1 325 ? -8.520 20.514 0.304 1.00 44.72 325 ARG A O 1
ATOM 2552 N N . ARG A 1 326 ? -8.699 21.409 -1.771 1.00 43.84 326 ARG A N 1
ATOM 2553 C CA . ARG A 1 326 ? -10.136 21.105 -1.933 1.00 43.84 326 ARG A CA 1
ATOM 2554 C C . ARG A 1 326 ? -10.317 19.661 -1.479 1.00 43.84 326 ARG A C 1
ATOM 2556 O O . ARG A 1 326 ? -9.767 18.788 -2.159 1.00 43.84 326 ARG A O 1
ATOM 2563 N N . PRO A 1 327 ? -10.971 19.412 -0.329 1.00 51.25 327 PRO A N 1
ATOM 2564 C CA . PRO A 1 327 ? -11.120 18.056 0.137 1.00 51.25 327 PRO A CA 1
ATOM 2565 C C . PRO A 1 327 ? -11.775 17.307 -1.013 1.00 51.25 327 PRO A C 1
ATOM 2567 O O . PRO A 1 327 ? -12.613 17.878 -1.730 1.00 51.25 327 PRO A O 1
ATOM 2570 N N . TRP A 1 328 ? -11.380 16.056 -1.250 1.00 51.84 328 TRP A N 1
ATOM 2571 C CA . TRP A 1 328 ? -12.210 15.218 -2.106 1.00 51.84 328 TRP A CA 1
ATOM 2572 C C . TRP A 1 328 ? -13.651 15.397 -1.618 1.00 51.84 328 TRP A C 1
ATOM 2574 O O . TRP A 1 328 ? -13.861 15.457 -0.411 1.00 51.84 328 TRP A O 1
ATOM 2584 N N . ARG A 1 329 ? -14.631 15.544 -2.519 1.00 51.38 329 ARG A N 1
ATOM 2585 C CA . ARG A 1 329 ? -16.022 15.924 -2.165 1.00 51.38 329 ARG A CA 1
ATOM 2586 C C . ARG A 1 329 ? -16.648 15.119 -1.007 1.00 51.38 329 ARG A C 1
ATOM 2588 O O . ARG A 1 329 ? -17.627 15.565 -0.428 1.00 51.38 329 ARG A O 1
ATOM 2595 N N . ASP A 1 330 ? -16.062 13.969 -0.680 1.00 59.72 330 ASP A N 1
ATOM 2596 C CA . ASP A 1 330 ? -16.499 13.003 0.323 1.00 59.72 330 ASP A CA 1
ATOM 2597 C C . ASP A 1 330 ? -15.592 12.948 1.582 1.00 59.72 330 ASP A C 1
ATOM 2599 O O . ASP A 1 330 ? -15.716 12.018 2.378 1.00 59.72 330 ASP A O 1
ATOM 2603 N N . THR A 1 331 ? -14.634 13.868 1.755 1.00 63.62 331 THR A N 1
ATOM 2604 C CA . THR A 1 331 ? -13.806 13.970 2.972 1.00 63.62 331 THR A CA 1
ATOM 2605 C C . THR A 1 331 ? -14.685 14.397 4.143 1.00 63.62 331 THR A C 1
ATOM 2607 O O . THR A 1 331 ? -15.412 15.387 4.058 1.00 63.62 331 THR A O 1
ATOM 2610 N N . ILE A 1 332 ? -14.599 13.667 5.253 1.00 66.81 332 ILE A N 1
ATOM 2611 C CA . ILE A 1 332 ? -15.316 13.994 6.485 1.00 66.81 332 ILE A CA 1
ATOM 2612 C C . ILE A 1 332 ? -14.290 14.577 7.447 1.00 66.81 332 ILE A C 1
ATOM 2614 O O . ILE A 1 332 ? -13.315 13.909 7.787 1.00 66.81 332 ILE A O 1
ATOM 2618 N N . ALA A 1 333 ? -14.501 15.820 7.884 1.00 66.38 333 ALA A N 1
ATOM 2619 C CA . ALA A 1 333 ? -13.623 16.443 8.865 1.00 66.38 333 ALA A CA 1
ATOM 2620 C C . ALA A 1 333 ? -13.564 15.577 10.134 1.00 66.38 333 ALA A C 1
ATOM 2622 O O . ALA A 1 333 ? -14.588 15.307 10.765 1.00 66.38 333 ALA A O 1
ATOM 2623 N N . VAL A 1 334 ? -12.361 15.129 10.487 1.00 70.88 334 VAL A N 1
ATOM 2624 C CA . VAL A 1 334 ? -12.083 14.473 11.765 1.00 70.88 334 VAL A CA 1
ATOM 2625 C C . VAL A 1 334 ? -11.742 15.583 12.757 1.00 70.88 334 VAL A C 1
ATOM 2627 O O . VAL A 1 334 ? -10.737 16.258 12.530 1.00 70.88 334 VAL A O 1
ATOM 2630 N N . PRO A 1 335 ? -12.548 15.806 13.813 1.00 68.81 335 PRO A N 1
ATOM 2631 C CA . PRO A 1 335 ? -12.273 16.863 14.779 1.00 68.81 335 PRO A CA 1
ATOM 2632 C C . PRO A 1 335 ? -10.906 16.689 15.439 1.00 68.81 335 PRO A C 1
ATOM 2634 O O . PRO A 1 335 ? -10.433 15.560 15.628 1.00 68.81 335 PRO A O 1
ATOM 2637 N N . ASP A 1 336 ? -10.299 17.803 15.836 1.00 68.62 336 ASP A N 1
ATOM 2638 C CA . ASP A 1 336 ? -9.021 17.786 16.537 1.00 68.62 336 ASP A CA 1
ATOM 2639 C C . ASP A 1 336 ? -9.098 16.925 17.802 1.00 68.62 336 ASP A C 1
ATOM 2641 O O . ASP A 1 336 ? -10.076 16.939 18.548 1.00 68.62 336 ASP A O 1
ATOM 2645 N N . GLY A 1 337 ? -8.079 16.087 17.997 1.00 71.00 337 GLY A N 1
ATOM 2646 C CA . GLY A 1 337 ? -8.010 15.159 19.128 1.00 71.00 337 GLY A CA 1
ATOM 2647 C C . GLY A 1 337 ? -8.987 13.972 19.086 1.00 71.00 337 GLY A C 1
ATOM 2648 O O . GLY A 1 337 ? -8.856 13.070 19.911 1.00 71.00 337 GLY A O 1
ATOM 2649 N N . ALA A 1 338 ? -9.907 13.873 18.115 1.00 74.38 338 ALA A N 1
ATOM 2650 C CA . ALA A 1 338 ? -10.908 12.793 18.075 1.00 74.38 338 ALA A CA 1
ATOM 2651 C C . ALA A 1 338 ? -10.298 11.376 18.025 1.00 74.38 338 ALA A C 1
ATOM 2653 O O . ALA A 1 338 ? -10.906 10.410 18.499 1.00 74.38 338 ALA A O 1
ATOM 2654 N N . LEU A 1 339 ? -9.088 11.258 17.471 1.00 80.50 339 LEU A N 1
ATOM 2655 C CA . LEU A 1 339 ? -8.333 10.006 17.347 1.00 80.50 339 LEU A CA 1
ATOM 2656 C C . LEU A 1 339 ? -7.256 9.831 18.428 1.00 80.50 339 LEU A C 1
ATOM 2658 O O . LEU A 1 339 ? -6.588 8.798 18.457 1.00 80.50 339 LEU A O 1
ATOM 2662 N N . ALA A 1 340 ? -7.082 10.806 19.326 1.00 78.75 340 ALA A N 1
ATOM 2663 C CA . ALA A 1 340 ? -6.112 10.708 20.410 1.00 78.75 340 ALA A CA 1
ATOM 2664 C C . ALA A 1 340 ? -6.450 9.512 21.315 1.00 78.75 340 ALA A C 1
ATOM 2666 O O . ALA A 1 340 ? -7.583 9.367 21.785 1.00 78.75 340 ALA A O 1
ATOM 2667 N N . GLY A 1 341 ? -5.472 8.618 21.492 1.00 83.12 341 GLY A N 1
ATOM 2668 C CA . GLY A 1 341 ? -5.621 7.381 22.263 1.00 83.12 341 GLY A CA 1
ATOM 2669 C C . GLY A 1 341 ? -6.616 6.367 21.683 1.00 83.12 341 GLY A C 1
ATOM 2670 O O . GLY A 1 341 ? -6.877 5.357 22.325 1.00 83.12 341 GLY A O 1
ATOM 2671 N N . ALA A 1 342 ? -7.182 6.606 20.494 1.00 86.44 342 ALA A N 1
ATOM 2672 C CA . ALA A 1 342 ? -8.234 5.755 19.940 1.00 86.44 342 ALA A CA 1
ATOM 2673 C C . ALA A 1 342 ? -7.711 4.438 19.342 1.00 86.44 342 ALA A C 1
ATOM 2675 O O . ALA A 1 342 ? -8.506 3.534 19.107 1.00 86.44 342 ALA A O 1
ATOM 2676 N N . GLY A 1 343 ? -6.406 4.334 19.084 1.00 92.94 343 GLY A N 1
ATOM 2677 C CA . GLY A 1 343 ? -5.779 3.139 18.531 1.00 92.94 343 GLY A CA 1
ATOM 2678 C C . GLY A 1 343 ? -4.278 3.296 18.290 1.00 92.94 343 GLY A C 1
ATOM 2679 O O . GLY A 1 343 ? -3.678 4.337 18.588 1.00 92.94 343 GLY A O 1
ATOM 2680 N N . VAL A 1 344 ? -3.688 2.238 17.750 1.00 95.06 344 VAL A N 1
ATOM 2681 C CA . VAL A 1 344 ? -2.361 2.212 17.128 1.00 95.06 344 VAL A CA 1
ATOM 2682 C C . VAL A 1 344 ? -2.473 2.783 15.717 1.00 95.06 344 VAL A C 1
ATOM 2684 O O . VAL A 1 344 ? -3.397 2.436 14.982 1.00 95.06 344 VAL A O 1
ATOM 2687 N N . ILE A 1 345 ? -1.564 3.676 15.330 1.00 94.94 345 ILE A N 1
ATOM 2688 C CA . ILE A 1 345 ? -1.679 4.412 14.068 1.00 94.94 345 ILE A CA 1
ATOM 2689 C C . ILE A 1 345 ? -0.761 3.807 13.012 1.00 94.94 345 ILE A C 1
ATOM 2691 O O . ILE A 1 345 ? 0.413 3.562 13.269 1.00 94.94 345 ILE A O 1
ATOM 2695 N N . PHE A 1 346 ? -1.294 3.631 11.809 1.00 95.94 346 PHE A N 1
ATOM 2696 C CA . PHE A 1 346 ? -0.552 3.301 10.603 1.00 95.94 346 PHE A CA 1
ATOM 2697 C C . PHE A 1 346 ? -0.678 4.456 9.626 1.00 95.94 346 PHE A C 1
ATOM 2699 O O . PHE A 1 346 ? -1.793 4.882 9.312 1.00 95.94 346 PHE A O 1
ATOM 2706 N N . LYS A 1 347 ? 0.453 4.963 9.144 1.00 93.88 347 LYS A N 1
ATOM 2707 C CA . LYS A 1 347 ? 0.478 6.077 8.198 1.00 93.88 347 LYS A CA 1
ATOM 2708 C C . LYS A 1 347 ? 1.376 5.752 7.017 1.00 93.88 347 LYS A C 1
ATOM 2710 O O . LYS A 1 347 ? 2.466 5.216 7.188 1.00 93.88 347 LYS A O 1
ATOM 2715 N N . ARG A 1 348 ? 0.910 6.100 5.820 1.00 93.00 348 ARG A N 1
ATOM 2716 C CA . ARG A 1 348 ? 1.646 5.848 4.575 1.00 93.00 348 ARG A CA 1
ATOM 2717 C C . ARG A 1 348 ? 2.858 6.747 4.384 1.00 93.00 348 ARG A C 1
ATOM 2719 O O . ARG A 1 348 ? 3.916 6.286 3.972 1.00 93.00 348 ARG A O 1
ATOM 2726 N N . GLU A 1 349 ? 2.695 8.027 4.692 1.00 91.44 349 GLU A N 1
ATOM 2727 C CA . GLU A 1 349 ? 3.753 9.026 4.555 1.00 91.44 349 GLU A CA 1
ATOM 2728 C C . GLU A 1 349 ? 4.080 9.603 5.915 1.00 91.44 349 GLU A C 1
ATOM 2730 O O . GLU A 1 349 ? 3.234 10.239 6.539 1.00 91.44 349 GLU A O 1
ATOM 2735 N N . ILE A 1 350 ? 5.294 9.343 6.379 1.00 93.25 350 ILE A N 1
ATOM 2736 C CA . ILE A 1 350 ? 5.793 9.804 7.665 1.00 93.25 350 ILE A CA 1
ATOM 2737 C C . ILE A 1 350 ? 7.016 10.667 7.383 1.00 93.25 350 ILE A C 1
ATOM 2739 O O . ILE A 1 350 ? 8.002 10.209 6.802 1.00 93.25 350 ILE A O 1
ATOM 2743 N N . SER A 1 351 ? 6.929 11.929 7.782 1.00 91.81 351 SER A N 1
ATOM 2744 C CA . SER A 1 351 ? 8.028 12.886 7.730 1.00 91.81 351 SER A CA 1
ATOM 2745 C C . SER A 1 351 ? 8.420 13.337 9.136 1.00 91.81 351 SER A C 1
ATOM 2747 O O . SER A 1 351 ? 7.751 13.033 10.128 1.00 91.81 351 SER A O 1
ATOM 2749 N N . GLU A 1 352 ? 9.461 14.160 9.211 1.00 91.56 352 GLU A N 1
ATOM 2750 C CA . GLU A 1 352 ? 9.832 14.856 10.440 1.00 91.56 352 GLU A CA 1
ATOM 2751 C C . GLU A 1 352 ? 8.702 15.714 11.023 1.00 91.56 352 GLU A C 1
ATOM 2753 O O . GLU A 1 352 ? 8.507 15.737 12.240 1.00 91.56 352 GLU A O 1
ATOM 2758 N N . ALA A 1 353 ? 7.905 16.383 10.184 1.00 88.94 353 ALA A N 1
ATOM 2759 C CA . ALA A 1 353 ? 6.767 17.160 10.669 1.00 88.94 353 ALA A CA 1
ATOM 2760 C C . ALA A 1 353 ? 5.680 16.255 11.267 1.00 88.94 353 ALA A C 1
ATOM 2762 O O . ALA A 1 353 ? 5.077 16.614 12.282 1.00 88.94 353 ALA A O 1
ATOM 2763 N N . THR A 1 354 ? 5.465 15.063 10.692 1.00 90.12 354 THR A N 1
ATOM 2764 C CA . THR A 1 354 ? 4.572 14.052 11.271 1.00 90.12 354 THR A CA 1
ATOM 2765 C C . THR A 1 354 ? 5.012 13.705 12.694 1.00 90.12 354 THR A C 1
ATOM 2767 O O . THR A 1 354 ? 4.195 13.776 13.614 1.00 90.12 354 THR A O 1
ATOM 2770 N N . LEU A 1 355 ? 6.292 13.361 12.886 1.00 91.38 355 LEU A N 1
ATOM 2771 C CA . LEU A 1 355 ? 6.834 12.937 14.180 1.00 91.38 355 LEU A CA 1
ATOM 2772 C C . LEU A 1 355 ? 6.766 14.060 15.221 1.00 91.38 355 LEU A C 1
ATOM 2774 O O . LEU A 1 355 ? 6.209 13.848 16.299 1.00 91.38 355 LEU A O 1
ATOM 2778 N N . ARG A 1 356 ? 7.182 15.282 14.866 1.00 90.06 356 ARG A N 1
ATOM 2779 C CA . ARG A 1 356 ? 7.076 16.462 15.748 1.00 90.06 356 ARG A CA 1
ATOM 2780 C C . ARG A 1 356 ? 5.645 16.730 16.206 1.00 90.06 356 ARG A C 1
ATOM 2782 O O . ARG A 1 356 ? 5.406 17.067 17.364 1.00 90.06 356 ARG A O 1
ATOM 2789 N N . ALA A 1 357 ? 4.671 16.555 15.316 1.00 85.94 357 ALA A N 1
ATOM 2790 C CA . ALA A 1 357 ? 3.267 16.745 15.659 1.00 85.94 357 ALA A CA 1
ATOM 2791 C C . ALA A 1 357 ? 2.722 15.647 16.597 1.00 85.94 357 ALA A C 1
ATOM 2793 O O . ALA A 1 357 ? 1.767 15.892 17.341 1.00 85.94 357 ALA A O 1
ATOM 2794 N N . PHE A 1 358 ? 3.307 14.444 16.595 1.00 87.44 358 PHE A N 1
ATOM 2795 C CA . PHE A 1 358 ? 3.026 13.415 17.602 1.00 87.44 358 PHE A CA 1
ATOM 2796 C C . PHE A 1 358 ? 3.714 13.708 18.941 1.00 87.44 358 PHE A C 1
ATOM 2798 O O . PHE A 1 358 ? 3.070 13.566 19.980 1.00 87.44 358 PHE A O 1
ATOM 2805 N N . GLU A 1 359 ? 4.968 14.163 18.925 1.00 88.19 359 GLU A N 1
ATOM 2806 C CA . GLU A 1 359 ? 5.727 14.555 20.123 1.00 88.19 359 GLU A CA 1
ATOM 2807 C C . GLU A 1 359 ? 5.019 15.686 20.883 1.00 88.19 359 GLU A C 1
ATOM 2809 O O . GLU A 1 359 ? 4.746 15.559 22.076 1.00 88.19 359 GLU A O 1
ATOM 2814 N N . ALA A 1 360 ? 4.604 16.744 20.177 1.00 82.81 360 ALA A N 1
ATOM 2815 C CA . ALA A 1 360 ? 3.922 17.893 20.773 1.00 82.81 360 ALA A CA 1
ATOM 2816 C C . ALA A 1 360 ? 2.627 17.517 21.519 1.00 82.81 360 ALA A C 1
ATOM 2818 O O . ALA A 1 360 ? 2.287 18.130 22.529 1.00 82.81 360 ALA A O 1
ATOM 2819 N N . ARG A 1 361 ? 1.912 16.480 21.061 1.00 73.38 361 ARG A N 1
ATOM 2820 C CA . ARG A 1 361 ? 0.710 15.972 21.742 1.00 73.38 361 ARG A CA 1
ATOM 2821 C C . ARG A 1 361 ? 1.013 15.193 23.020 1.00 73.38 361 ARG A C 1
ATOM 2823 O O . ARG A 1 361 ? 0.133 15.113 23.867 1.00 73.38 361 ARG A O 1
ATOM 2830 N N . ARG A 1 362 ? 2.203 14.596 23.154 1.00 69.31 362 ARG A N 1
ATOM 2831 C CA . ARG A 1 362 ? 2.610 13.903 24.388 1.00 69.31 362 ARG A CA 1
ATOM 2832 C C . ARG A 1 362 ? 3.020 14.895 25.473 1.00 69.31 362 ARG A C 1
ATOM 2834 O O . ARG A 1 362 ? 2.747 14.641 26.636 1.00 69.31 362 ARG A O 1
ATOM 2841 N N . SER A 1 363 ? 3.642 16.009 25.090 1.00 59.31 363 SER A N 1
ATOM 2842 C CA . SER A 1 363 ? 4.147 17.020 26.031 1.00 59.31 363 SER A CA 1
ATOM 2843 C C . SER A 1 363 ? 3.081 17.994 26.548 1.00 59.31 363 SER A C 1
ATOM 2845 O O . SER A 1 363 ? 3.346 18.723 27.497 1.00 59.31 363 SER A O 1
ATOM 2847 N N . GLY A 1 364 ? 1.904 18.045 25.916 1.00 53.41 364 GLY A N 1
ATOM 2848 C CA . GLY A 1 364 ? 0.781 18.912 26.305 1.00 53.41 364 GLY A CA 1
ATOM 2849 C C . GLY A 1 364 ? -0.385 18.183 26.983 1.00 53.41 364 GLY A C 1
ATOM 2850 O O . GLY A 1 364 ? -1.499 18.705 26.951 1.00 53.41 364 GLY A O 1
ATOM 2851 N N . GLY A 1 365 ? -0.153 16.967 27.492 1.00 42.09 365 GLY A N 1
ATOM 2852 C CA . GLY A 1 365 ? -1.148 16.114 28.154 1.00 42.09 365 GLY A CA 1
ATOM 2853 C C . GLY A 1 365 ? -1.019 16.093 29.667 1.00 42.09 365 GLY A C 1
ATOM 2854 O O . GLY A 1 365 ? 0.129 16.199 30.153 1.00 42.09 365 GLY A O 1
#

Radius of gyration: 21.15 Å; chains: 1; bounding box: 52×55×58 Å

Secondary structure (DSSP, 8-state):
-------TT---STTHHHHHHHHHHH-TTSEEE----B-GGGS-SSPPP--EEEE--TTS--GGGTTSS---SS-TT-HHHHHHHHHTEEEEEEE-SSSS--HHHHHHHTTT-EEEEETGGGS-TTTTTTS-HHHHHHHHHHTHHHHH-TT--GGGS-HHHHHHHHHHHHHHHHHHSBHHHHHHHHHHHTT-TT-S-EEEE---SS--HHHHHHHHHHHHHHGGGEEESS--GGGBTTS-HHHHTTSGGGGTTTSS-B-------S-HHHHHHTT--SEEEEE-GGG--TTHHHHHHHS-GGGEEEEE--SSSSPTT-TT--S-S---TT-----TTTTTTSSEEEES---HHHHHHHHHHHHT-

Sequence (365 aa):
MTEDRRNPAAIPGPAAAAVAGIAERLGPGVLFPLSYAVPRSLIVEAVPEKTRLLAGAAGRADPARAGAQGAYRFGPGEQDAYYRHYQESWFAETCRKGGWDCLRHLEIMMNGTIPIFAGLEDCPEWTLASYPRELLLQIRERHAPVLAGGSASVDDLDAGSLRRDAEDLLEFTRRHLHTEAMARYFLACMGAAGARSVLFLTRVKKPDYLCEMLLHGLRSVLGEGLVDVARRWWLYESAAPEAVGRLYGNGFTYTRHLEDRAIDRDRIASRIRAREFDLVIMANIERGTPFLKLVRQHYPRERVAIVDGGDYELFPGQPARPATRRPWRDTIAVPDGALAGAGVIFKREISEATLRAFEARRSGG